Protein AF-0000000074599630 (afdb_homodimer)

Organism: Saponaria officinalis (NCBI:txid3572)

Foldseek 3Di:
DPPPPPVVVVVVVVVVVVVVVVVVVCVVLVQQDKAKEKEFEAEPPQWKKWKWKDWPVDTPDIDIGRGGGGMDMDIDRADSVQATWMKMWIDTPRDTFIDTQDRRVPPCVFQVHHFYWYQYPQFIFTQGPVVRDSPRTDGGGD/DPPPPPVVVVVVVVVVVVVVVVVVVCVVLVQQDKAKEKEFEAEPPQWKKWKWKDWPVDTPDIDIGRGGGGMDMDIDRADSVQATWMKMWIDTPRDTFIDTQDRRVPPCVFQVHHFYWYQYPQFIFTQGPVVRDSPRTDGGGD

Sequence (284 aa):
MINPLNNNHGLMIAFILIIFTSLFYSSQAGLQEDAFVRVINDLSNGKSLQVHCASKDDDLGIHKLAQNGEYYEFKFGPSLLRNTLFHCDLIWDNKTHSFVIYDQNRDAAQCWDQCYWKIKESGPCRLNSKTNNYDVCYNGYTMINPLNNNHGLMIAFILIIFTSLFYSSQAGLQEDAFVRVINDLSNGKSLQVHCASKDDDLGIHKLAQNGEYYEFKFGPSLLRNTLFHCDLIWDNKTHSFVIYDQNRDAAQCWDQCYWKIKESGPCRLNSKTNNYDVCYNGYT

Radius of gyration: 26.0 Å; Cα contacts (8 Å, |Δi|>4): 586; chains: 2; bounding box: 52×87×49 Å

Solvent-accessible surface area (backbone atoms only — not comparable to full-atom values): 15007 Å² total; per-residue (Å²): 132,82,71,75,61,66,48,54,53,31,39,49,47,22,51,49,49,34,51,48,55,55,50,55,64,54,54,65,50,63,78,63,64,58,35,32,40,35,44,26,28,49,34,68,93,58,40,47,35,36,40,34,39,31,35,96,88,43,77,73,50,80,44,80,26,63,37,59,67,32,66,52,69,53,74,47,71,61,47,93,85,51,71,39,49,31,38,27,42,39,33,40,96,91,40,80,35,34,42,73,80,38,37,37,64,60,35,47,74,56,27,55,66,50,40,36,31,39,40,35,87,64,21,42,19,32,45,31,72,88,78,73,38,65,30,42,28,32,66,42,68,97,132,82,73,79,59,68,45,54,54,32,38,49,48,22,49,48,48,34,52,47,54,55,49,55,64,52,57,64,50,61,78,66,65,56,35,32,42,35,45,27,27,50,34,68,94,58,39,45,34,36,40,35,39,30,36,96,89,42,78,72,50,80,43,79,26,64,36,58,69,33,68,50,72,54,74,48,70,63,48,92,85,51,72,39,48,30,39,27,42,40,31,40,94,91,39,79,33,34,44,74,79,38,37,38,64,61,36,46,75,55,28,54,65,49,38,36,30,38,40,35,86,65,21,42,19,30,45,31,72,89,77,72,36,66,31,41,28,32,66,44,69,96

pLDDT: mean 85.03, std 18.92, range [28.62, 98.88]

Nearest PDB structures (foldseek):
  8gen-assembly1_A  TM=5.869E-01  e=4.293E-01  Lachnospira eligens
  5gm6-assembly1_B  TM=4.012E-01  e=6.003E-02  Saccharomyces cerevisiae S288C
  8ugt-assembly1_A  TM=6.417E-01  e=9.892E-01  Lachnospira eligens
  8geo-assembly1_A  TM=4.185E-01  e=1.383E-01  Lachnospira eligens
  8ave-assembly1_B  TM=4.235E-01  e=3.259E+00  Homo sapiens

Structure (mmCIF, N/CA/C/O backbone):
data_AF-0000000074599630-model_v1
#
loop_
_entity.id
_entity.type
_entity.pdbx_description
1 polymer 'S-protein homolog'
#
loop_
_atom_site.group_PDB
_atom_site.id
_atom_site.type_symbol
_atom_site.label_atom_id
_atom_site.label_alt_id
_atom_site.label_comp_id
_atom_site.label_asym_id
_atom_site.label_entity_id
_atom_site.label_seq_id
_atom_site.pdbx_PDB_ins_code
_atom_site.Cartn_x
_atom_site.Cartn_y
_atom_site.Cartn_z
_atom_site.occupancy
_atom_site.B_iso_or_equiv
_atom_site.auth_seq_id
_atom_site.auth_comp_id
_atom_site.auth_asym_id
_atom_site.auth_atom_id
_atom_site.pdbx_PDB_model_num
ATOM 1 N N . MET A 1 1 ? -7.836 65.375 27.828 1 28.62 1 MET A N 1
ATOM 2 C CA . MET A 1 1 ? -7.301 64.812 26.594 1 28.62 1 MET A CA 1
ATOM 3 C C . MET A 1 1 ? -6.965 63.344 26.75 1 28.62 1 MET A C 1
ATOM 5 O O . MET A 1 1 ? -6.055 62.969 27.5 1 28.62 1 MET A O 1
ATOM 9 N N . ILE A 1 2 ? -8.078 62.531 26.875 1 39.56 2 ILE A N 1
ATOM 10 C CA . ILE A 1 2 ? -8.078 61.094 27 1 39.56 2 ILE A CA 1
ATOM 11 C C . ILE A 1 2 ? -7.301 60.469 25.844 1 39.56 2 ILE A C 1
ATOM 13 O O . ILE A 1 2 ? -7.578 60.75 24.672 1 39.56 2 ILE A O 1
ATOM 17 N N . ASN A 1 3 ? -6.012 60.312 26.109 1 37.03 3 ASN A N 1
ATOM 18 C CA . ASN A 1 3 ? -5.109 59.656 25.156 1 37.03 3 ASN A CA 1
ATOM 19 C C . ASN A 1 3 ? -5.695 58.375 24.594 1 37.03 3 ASN A C 1
ATOM 21 O O . ASN A 1 3 ? -6.062 57.469 25.344 1 37.03 3 ASN A O 1
ATOM 25 N N . PRO A 1 4 ? -6.344 58.438 23.391 1 43.31 4 PRO A N 1
ATOM 26 C CA . PRO A 1 4 ? -6.867 57.312 22.594 1 43.31 4 PRO A CA 1
ATOM 27 C C . PRO A 1 4 ? -5.855 56.188 22.438 1 43.31 4 PRO A C 1
ATOM 29 O O . PRO A 1 4 ? -6.027 55.312 21.562 1 43.31 4 PRO A O 1
ATOM 32 N N . LEU A 1 5 ? -4.785 56.344 23.156 1 44.91 5 LEU A N 1
ATOM 33 C CA . LEU A 1 5 ? -3.756 55.375 22.844 1 44.91 5 LEU A CA 1
ATOM 34 C C . LEU A 1 5 ? -4.234 53.938 23.188 1 44.91 5 LEU A C 1
ATOM 36 O O . LEU A 1 5 ? -3.637 52.969 22.734 1 44.91 5 LEU A O 1
ATOM 40 N N . ASN A 1 6 ? -5 53.812 24.266 1 45.94 6 ASN A N 1
ATOM 41 C CA . ASN A 1 6 ? -4.926 52.5 24.906 1 45.94 6 ASN A CA 1
ATOM 42 C C . ASN A 1 6 ? -5.633 51.438 24.078 1 45.94 6 ASN A C 1
ATOM 44 O O . ASN A 1 6 ? -5.715 50.281 24.484 1 45.94 6 ASN A O 1
ATOM 48 N N . ASN A 1 7 ? -6.438 51.844 23.109 1 53.31 7 ASN A N 1
ATOM 49 C CA . ASN A 1 7 ? -7.227 50.875 22.359 1 53.31 7 ASN A CA 1
ATOM 50 C C . ASN A 1 7 ? -6.352 50.062 21.422 1 53.31 7 ASN A C 1
ATOM 52 O O . ASN A 1 7 ? -6.668 48.906 21.125 1 53.31 7 ASN A O 1
ATOM 56 N N . ASN A 1 8 ? -5.219 50.688 21.078 1 58.66 8 ASN A N 1
ATOM 57 C CA . ASN A 1 8 ? -4.371 49.969 20.125 1 58.66 8 ASN A CA 1
ATOM 58 C C . ASN A 1 8 ? -3.639 48.812 20.781 1 58.66 8 ASN A C 1
ATOM 60 O O . ASN A 1 8 ? -3.373 47.781 20.141 1 58.66 8 ASN A O 1
ATOM 64 N N . HIS A 1 9 ? -3.424 48.938 22.078 1 61.91 9 HIS A N 1
ATOM 65 C CA . HIS A 1 9 ? -2.727 47.844 22.75 1 61.91 9 HIS A CA 1
ATOM 66 C C . HIS A 1 9 ? -3.609 46.594 22.844 1 61.91 9 HIS A C 1
ATOM 68 O O . HIS A 1 9 ? -3.121 45.469 22.75 1 61.91 9 HIS A O 1
ATOM 74 N N . GLY A 1 10 ? -4.855 46.938 23.062 1 56.59 10 GLY A N 1
ATOM 75 C CA . GLY A 1 10 ? -5.734 45.781 23.125 1 56.59 10 GLY A CA 1
ATOM 76 C C . GLY A 1 10 ? -5.793 45 21.812 1 56.59 10 GLY A C 1
ATOM 77 O O . GLY A 1 10 ? -5.777 43.781 21.812 1 56.59 10 GLY A O 1
ATOM 78 N N . LEU A 1 11 ? -5.797 45.938 20.781 1 61.41 11 LEU A N 1
ATOM 79 C CA . LEU A 1 11 ? -5.836 45.344 19.453 1 61.41 11 LEU A CA 1
ATOM 80 C C . LEU A 1 11 ? -4.52 44.625 19.125 1 61.41 11 LEU A C 1
ATOM 82 O O . LEU A 1 11 ? -4.516 43.562 18.531 1 61.41 11 LEU A O 1
ATOM 86 N N . MET A 1 12 ? -3.457 45.219 19.609 1 61.69 12 MET A N 1
ATOM 87 C CA . MET A 1 12 ? -2.148 44.594 19.391 1 61.69 12 MET A CA 1
ATOM 88 C C . MET A 1 12 ? -2.014 43.312 20.203 1 61.69 12 MET A C 1
ATOM 90 O O . MET A 1 12 ? -1.478 42.312 19.703 1 61.69 12 MET A O 1
ATOM 94 N N . ILE A 1 13 ? -2.572 43.344 21.375 1 59.84 13 ILE A N 1
ATOM 95 C CA . ILE A 1 13 ? -2.486 42.156 22.219 1 59.84 13 ILE A CA 1
ATOM 96 C C . ILE A 1 13 ? -3.389 41.062 21.656 1 59.84 13 ILE A C 1
ATOM 98 O O . ILE A 1 13 ? -3.002 39.906 21.625 1 59.84 13 ILE A O 1
ATOM 102 N N . ALA A 1 14 ? -4.531 41.594 21.234 1 58.62 14 ALA A N 1
ATOM 103 C CA . ALA A 1 14 ? -5.434 40.594 20.609 1 58.62 14 ALA A CA 1
ATOM 104 C C . ALA A 1 14 ? -4.816 40 19.359 1 58.62 14 ALA A C 1
ATOM 106 O O . ALA A 1 14 ? -4.93 38.812 19.109 1 58.62 14 ALA A O 1
ATOM 107 N N . PHE A 1 15 ? -4.102 40.844 18.625 1 61.31 15 PHE A N 1
ATOM 108 C CA . PHE A 1 15 ? -3.404 40.344 17.438 1 61.31 15 PHE A CA 1
ATOM 109 C C . PHE A 1 15 ? -2.275 39.406 17.828 1 61.31 15 PHE A C 1
ATOM 111 O O . PHE A 1 15 ? -2.055 38.406 17.156 1 61.31 15 PHE A O 1
ATOM 118 N N . ILE A 1 16 ? -1.599 39.656 18.922 1 60.34 16 ILE A N 1
ATOM 119 C CA . ILE A 1 16 ? -0.502 38.812 19.359 1 60.34 16 ILE A CA 1
ATOM 120 C C . ILE A 1 16 ? -1.06 37.5 19.922 1 60.34 16 ILE A C 1
ATOM 122 O O . ILE A 1 16 ? -0.495 36.438 19.703 1 60.34 16 ILE A O 1
ATOM 126 N N . LEU A 1 17 ? -2.166 37.531 20.531 1 58.75 17 LEU A N 1
ATOM 127 C CA . LEU A 1 17 ? -2.75 36.312 21.062 1 58.75 17 LEU A CA 1
ATOM 128 C C . LEU A 1 17 ? -3.25 35.406 19.938 1 58.75 17 LEU A C 1
ATOM 130 O O . LEU A 1 17 ? -3.113 34.188 20.016 1 58.75 17 LEU A O 1
ATOM 134 N N . ILE A 1 18 ? -3.818 36.031 18.938 1 55.94 18 ILE A N 1
ATOM 135 C CA . ILE A 1 18 ? -4.266 35.25 17.781 1 55.94 18 ILE A CA 1
ATOM 136 C C . ILE A 1 18 ? -3.059 34.594 17.094 1 55.94 18 ILE A C 1
ATOM 138 O O . ILE A 1 18 ? -3.105 33.438 16.688 1 55.94 18 ILE A O 1
ATOM 142 N N . ILE A 1 19 ? -1.997 35.312 17 1 57.47 19 ILE A N 1
ATOM 143 C CA . ILE A 1 19 ? -0.79 34.75 16.406 1 57.47 19 ILE A CA 1
ATOM 144 C C . ILE A 1 19 ? -0.208 33.688 17.312 1 57.47 19 ILE A C 1
ATOM 146 O O . ILE A 1 19 ? 0.264 32.656 16.844 1 57.47 19 ILE A O 1
ATOM 150 N N . PHE A 1 20 ? -0.288 33.875 18.625 1 55.78 20 PHE A N 1
ATOM 151 C CA . PHE A 1 20 ? 0.285 32.906 19.547 1 55.78 20 PHE A CA 1
ATOM 152 C C . PHE A 1 20 ? -0.524 31.609 19.547 1 55.78 20 PHE A C 1
ATOM 154 O O . PHE A 1 20 ? 0.04 30.516 19.625 1 55.78 20 PHE A O 1
ATOM 161 N N . THR A 1 21 ? -1.847 31.688 19.594 1 54.28 21 THR A N 1
ATOM 162 C CA . THR A 1 21 ? -2.602 30.453 19.531 1 54.28 21 THR A CA 1
ATOM 163 C C . THR A 1 21 ? -2.406 29.766 18.188 1 54.28 21 THR A C 1
ATOM 165 O O . THR A 1 21 ? -2.441 28.531 18.094 1 54.28 21 THR A O 1
ATOM 168 N N . SER A 1 22 ? -2.289 30.547 17.094 1 53.25 22 SER A N 1
ATOM 169 C CA . SER A 1 22 ? -2.01 29.906 15.812 1 53.25 22 SER A CA 1
ATOM 170 C C . SER A 1 22 ? -0.655 29.203 15.828 1 53.25 22 SER A C 1
ATOM 172 O O . SER A 1 22 ? -0.491 28.141 15.211 1 53.25 22 SER A O 1
ATOM 174 N N . LEU A 1 23 ? 0.328 29.812 16.5 1 51.19 23 LEU A N 1
ATOM 175 C CA . LEU A 1 23 ? 1.638 29.172 16.578 1 51.19 23 LEU A CA 1
ATOM 176 C C . LEU A 1 23 ? 1.586 27.922 17.453 1 51.19 23 LEU A C 1
ATOM 178 O O . LEU A 1 23 ? 2.314 26.953 17.219 1 51.19 23 LEU A O 1
ATOM 182 N N . PHE A 1 24 ? 0.807 27.922 18.578 1 48.12 24 PHE A N 1
ATOM 183 C CA . PHE A 1 24 ? 0.742 26.734 19.422 1 48.12 24 PHE A CA 1
ATOM 184 C C . PHE A 1 24 ? 0.021 25.609 18.703 1 48.12 24 PHE A C 1
ATOM 186 O O . PHE A 1 24 ? 0.313 24.438 18.938 1 48.12 24 PHE A O 1
ATOM 193 N N . TYR A 1 25 ? -1.017 25.922 18 1 46.06 25 TYR A N 1
ATOM 194 C CA . TYR A 1 25 ? -1.651 24.828 17.266 1 46.06 25 TYR A CA 1
ATOM 195 C C . TYR A 1 25 ? -0.684 24.219 16.25 1 46.06 25 TYR A C 1
ATOM 197 O O . TYR A 1 25 ? -0.839 23.062 15.859 1 46.06 25 TYR A O 1
ATOM 205 N N . SER A 1 26 ? 0.157 25.031 15.688 1 43.31 26 SER A N 1
ATOM 206 C CA . SER A 1 26 ? 1.081 24.484 14.695 1 43.31 26 SER A CA 1
ATOM 207 C C . SER A 1 26 ? 2.156 23.625 15.359 1 43.31 26 SER A C 1
ATOM 209 O O . SER A 1 26 ? 2.875 22.891 14.672 1 43.31 26 SER A O 1
ATOM 211 N N . SER A 1 27 ? 2.455 24.062 16.547 1 42.69 27 SER A N 1
ATOM 212 C CA . SER A 1 27 ? 3.627 23.359 17.078 1 42.69 27 SER A CA 1
ATOM 213 C C . SER A 1 27 ? 3.322 21.891 17.328 1 42.69 27 SER A C 1
ATOM 215 O O . SER A 1 27 ? 4.168 21.172 17.844 1 42.69 27 SER A O 1
ATOM 217 N N . GLN A 1 28 ? 2.061 21.641 17.656 1 41.47 28 GLN A N 1
ATOM 218 C CA . GLN A 1 28 ? 2.014 20.188 17.688 1 41.47 28 GLN A CA 1
ATOM 219 C C . GLN A 1 28 ? 2.498 19.594 16.359 1 41.47 28 GLN A C 1
ATOM 221 O O . GLN A 1 28 ? 1.688 19.203 15.516 1 41.47 28 GLN A O 1
ATOM 226 N N . ALA A 1 29 ? 3.096 20.406 15.57 1 45.38 29 ALA A N 1
ATOM 227 C CA . ALA A 1 29 ? 3.914 19.672 14.609 1 45.38 29 ALA A CA 1
ATOM 228 C C . ALA A 1 29 ? 4.473 18.391 15.227 1 45.38 29 ALA A C 1
ATOM 230 O O . ALA A 1 29 ? 5.285 18.453 16.156 1 45.38 29 ALA A O 1
ATOM 231 N N . GLY A 1 30 ? 3.754 17.516 15.68 1 47.72 30 GLY A N 1
ATOM 232 C CA . GLY A 1 30 ? 4.297 16.25 16.109 1 47.72 30 GLY A CA 1
ATOM 233 C C . GLY A 1 30 ? 5.68 15.961 15.547 1 47.72 30 GLY A C 1
ATOM 234 O O . GLY A 1 30 ? 5.91 16.109 14.344 1 47.72 30 GLY A O 1
ATOM 235 N N . LEU A 1 31 ? 6.734 16.281 16.25 1 53.88 31 LEU A N 1
ATOM 236 C CA . LEU A 1 31 ? 8.047 15.742 15.906 1 53.88 31 LEU A CA 1
ATOM 237 C C . LEU A 1 31 ? 7.914 14.5 15.047 1 53.88 31 LEU A C 1
ATOM 239 O O . LEU A 1 31 ? 7.328 13.5 15.469 1 53.88 31 LEU A O 1
ATOM 243 N N . GLN A 1 32 ? 7.66 14.742 13.828 1 63.41 32 GLN A N 1
ATOM 244 C CA . GLN A 1 32 ? 7.641 13.586 12.938 1 63.41 32 GLN A CA 1
ATOM 245 C C . GLN A 1 32 ? 8.742 12.594 13.289 1 63.41 32 GLN A C 1
ATOM 247 O O . GLN A 1 32 ? 9.914 12.961 13.391 1 63.41 32 GLN A O 1
ATOM 252 N N . GLU A 1 33 ? 8.445 11.492 13.875 1 79.38 33 GLU A N 1
ATOM 253 C CA . GLU A 1 33 ? 9.383 10.43 14.195 1 79.38 33 GLU A CA 1
ATOM 254 C C . GLU A 1 33 ? 10.203 10.031 12.969 1 79.38 33 GLU A C 1
ATOM 256 O O . GLU A 1 33 ? 9.742 10.156 11.836 1 79.38 33 GLU A O 1
ATOM 261 N N . ASP A 1 34 ? 11.445 9.742 13.266 1 89.69 34 ASP A N 1
ATOM 262 C CA . ASP A 1 34 ? 12.312 9.258 12.195 1 89.69 34 ASP A CA 1
ATOM 263 C C . ASP A 1 34 ? 11.727 8.016 11.531 1 89.69 34 ASP A C 1
ATOM 265 O O . ASP A 1 34 ? 11.07 7.207 12.195 1 89.69 34 ASP A O 1
ATOM 269 N N . ALA A 1 35 ? 11.906 8.078 10.258 1 92.31 35 ALA A N 1
ATOM 270 C CA . ALA A 1 35 ? 11.547 6.879 9.508 1 92.31 35 ALA A CA 1
ATOM 271 C C . ALA A 1 35 ? 12.766 5.984 9.289 1 92.31 35 ALA A C 1
ATOM 273 O O . ALA A 1 35 ? 13.883 6.477 9.148 1 92.31 35 ALA A O 1
ATOM 274 N N . PHE A 1 36 ? 12.492 4.66 9.32 1 94.94 36 PHE A N 1
ATOM 275 C CA . PHE A 1 36 ? 13.5 3.619 9.133 1 94.94 36 PHE A CA 1
ATOM 276 C C . PHE A 1 36 ? 13.141 2.73 7.945 1 94.94 36 PHE A C 1
ATOM 278 O O . PHE A 1 36 ? 12.016 2.236 7.852 1 94.94 36 PHE A O 1
ATOM 285 N N . VAL A 1 37 ? 14.141 2.717 7.023 1 97.94 37 VAL A N 1
ATOM 286 C CA . VAL A 1 37 ? 13.938 1.816 5.895 1 97.94 37 VAL A CA 1
ATOM 287 C C . VAL A 1 37 ? 14.984 0.708 5.922 1 97.94 37 VAL A C 1
ATOM 289 O O . VAL A 1 37 ? 16.172 0.971 6.137 1 97.94 37 VAL A O 1
ATOM 292 N N . ARG A 1 38 ? 14.555 -0.514 5.836 1 98.5 38 ARG A N 1
ATOM 293 C CA . ARG A 1 38 ? 15.438 -1.667 5.699 1 98.5 38 ARG A CA 1
ATOM 294 C C . ARG A 1 38 ? 15.172 -2.412 4.395 1 98.5 38 ARG A C 1
ATOM 296 O O . ARG A 1 38 ? 14.016 -2.713 4.074 1 98.5 38 ARG A O 1
ATOM 303 N N . VAL A 1 39 ? 16.219 -2.633 3.633 1 98.75 39 VAL A N 1
ATOM 304 C CA . VAL A 1 39 ? 16.172 -3.387 2.383 1 98.75 39 VAL A CA 1
ATOM 305 C C . VAL A 1 39 ? 16.859 -4.738 2.57 1 98.75 39 VAL A C 1
ATOM 307 O O . VAL A 1 39 ? 18.047 -4.805 2.842 1 98.75 39 VAL A O 1
ATOM 310 N N . ILE A 1 40 ? 16.109 -5.797 2.391 1 98.75 40 ILE A N 1
ATOM 311 C CA . ILE A 1 40 ? 16.609 -7.148 2.631 1 98.75 40 ILE A CA 1
ATOM 312 C C . ILE A 1 40 ? 16.766 -7.883 1.302 1 98.75 40 ILE A C 1
ATOM 314 O O . ILE A 1 40 ? 15.844 -7.914 0.487 1 98.75 40 ILE A O 1
ATOM 318 N N . ASN A 1 41 ? 17.953 -8.484 1.131 1 98.88 41 ASN A N 1
ATOM 319 C CA . ASN A 1 41 ? 18.156 -9.352 -0.024 1 98.88 41 ASN A CA 1
ATOM 320 C C . ASN A 1 41 ? 17.406 -10.672 0.127 1 98.88 41 ASN A C 1
ATOM 322 O O . ASN A 1 41 ? 17.766 -11.5 0.974 1 98.88 41 ASN A O 1
ATOM 326 N N . ASP A 1 42 ? 16.406 -10.773 -0.68 1 98.69 42 ASP A N 1
ATOM 327 C CA . ASP A 1 42 ? 15.672 -12.031 -0.691 1 98.69 42 ASP A CA 1
ATOM 328 C C . ASP A 1 42 ? 15.625 -12.633 -2.096 1 98.69 42 ASP A C 1
ATOM 330 O O . ASP A 1 42 ? 14.633 -13.25 -2.479 1 98.69 42 ASP A O 1
ATOM 334 N N . LEU A 1 43 ? 16.609 -12.414 -2.832 1 98.25 43 LEU A N 1
ATOM 335 C CA . LEU A 1 43 ? 16.734 -12.992 -4.164 1 98.25 43 LEU A CA 1
ATOM 336 C C . LEU A 1 43 ? 17.031 -14.492 -4.082 1 98.25 43 LEU A C 1
ATOM 338 O O . LEU A 1 43 ? 17.609 -14.961 -3.102 1 98.25 43 LEU A O 1
ATOM 342 N N . SER A 1 44 ? 16.625 -15.094 -5.09 1 96.56 44 SER A N 1
ATOM 343 C CA . SER A 1 44 ? 16.797 -16.547 -5.113 1 96.56 44 SER A CA 1
ATOM 344 C C . SER A 1 44 ? 18.203 -16.938 -5.547 1 96.56 44 SER A C 1
ATOM 346 O O . SER A 1 44 ? 18.953 -16.094 -6.043 1 96.56 44 SER A O 1
ATOM 348 N N . ASN A 1 45 ? 18.562 -18.188 -5.238 1 94.69 45 ASN A N 1
ATOM 349 C CA . ASN A 1 45 ? 19.75 -18.859 -5.742 1 94.69 45 ASN A CA 1
ATOM 350 C C . ASN A 1 45 ? 21.031 -18.156 -5.266 1 94.69 45 ASN A C 1
ATOM 352 O O . ASN A 1 45 ? 22.016 -18.094 -5.992 1 94.69 45 ASN A O 1
ATOM 356 N N . GLY A 1 46 ? 20.953 -17.438 -4.102 1 92.56 46 GLY A N 1
ATOM 357 C CA . GLY A 1 46 ? 22.141 -16.859 -3.51 1 92.56 46 GLY A CA 1
ATOM 358 C C . GLY A 1 46 ? 22.641 -15.641 -4.254 1 92.56 46 GLY A C 1
ATOM 359 O O . GLY A 1 46 ? 23.797 -15.234 -4.098 1 92.56 46 GLY A O 1
ATOM 360 N N . LYS A 1 47 ? 21.797 -15.047 -5.031 1 96.44 47 LYS A N 1
ATOM 361 C CA . LYS A 1 47 ? 22.172 -13.859 -5.793 1 96.44 47 LYS A CA 1
ATOM 362 C C . LYS A 1 47 ? 22.484 -12.688 -4.867 1 96.44 47 LYS A C 1
ATOM 364 O O . LYS A 1 47 ? 21.812 -12.492 -3.855 1 96.44 47 LYS A O 1
ATOM 369 N N . SER A 1 48 ? 23.484 -12.008 -5.297 1 97.88 48 SER A N 1
ATOM 370 C CA . SER A 1 48 ? 23.797 -10.766 -4.594 1 97.88 48 SER A CA 1
ATOM 371 C C . SER A 1 48 ? 22.922 -9.617 -5.086 1 97.88 48 SER A C 1
ATOM 373 O O . SER A 1 48 ? 22.469 -9.625 -6.23 1 97.88 48 SER A O 1
ATOM 375 N N . LEU A 1 49 ? 22.703 -8.703 -4.172 1 98.81 49 LEU A N 1
ATOM 376 C CA . LEU A 1 49 ? 21.938 -7.508 -4.469 1 98.81 49 LEU A CA 1
ATOM 377 C C . LEU A 1 49 ? 22.75 -6.25 -4.219 1 98.81 49 LEU A C 1
ATOM 379 O O . LEU A 1 49 ? 23.328 -6.082 -3.139 1 98.81 49 LEU A O 1
ATOM 383 N N . GLN A 1 50 ? 22.891 -5.453 -5.215 1 98.81 50 GLN A N 1
ATOM 384 C CA . GLN A 1 50 ? 23.453 -4.113 -5.035 1 98.81 50 GLN A CA 1
ATOM 385 C C . GLN A 1 50 ? 22.344 -3.07 -4.914 1 98.81 50 GLN A C 1
ATOM 387 O O . GLN A 1 50 ? 21.422 -3.043 -5.73 1 98.81 50 GLN A O 1
ATOM 392 N N . VAL A 1 51 ? 22.484 -2.25 -3.908 1 98.81 51 VAL A N 1
ATOM 393 C CA . VAL A 1 51 ? 21.438 -1.284 -3.592 1 98.81 51 VAL A CA 1
ATOM 394 C C . VAL A 1 51 ? 22.016 0.131 -3.65 1 98.81 51 VAL A C 1
ATOM 396 O O . VAL A 1 51 ? 23.016 0.427 -3.014 1 98.81 51 VAL A O 1
ATOM 399 N N . HIS A 1 52 ? 21.406 0.976 -4.438 1 98.81 52 HIS A N 1
ATOM 400 C CA . HIS A 1 52 ? 21.703 2.402 -4.473 1 98.81 52 HIS A CA 1
ATOM 401 C C . HIS A 1 52 ? 20.453 3.24 -4.281 1 98.81 52 HIS A C 1
ATOM 403 O O . HIS A 1 52 ? 19.609 3.314 -5.176 1 98.81 52 HIS A O 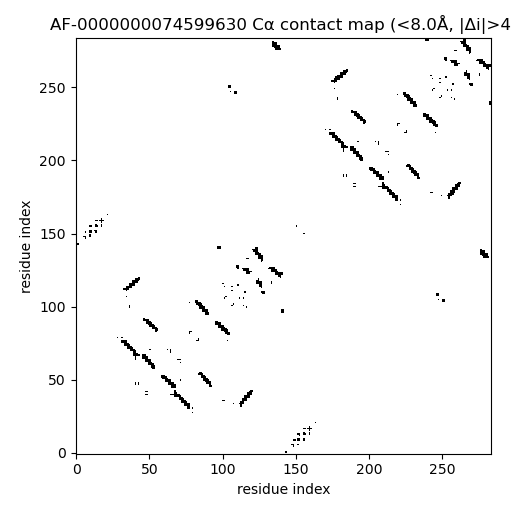1
ATOM 409 N N . CYS A 1 53 ? 20.344 3.854 -3.105 1 98.69 53 CYS A N 1
ATOM 410 C CA . CYS A 1 53 ? 19.188 4.668 -2.783 1 98.69 53 CYS A CA 1
ATOM 411 C C . CYS A 1 53 ? 19.547 6.145 -2.715 1 98.69 53 CYS A C 1
ATOM 413 O O . CYS A 1 53 ? 20.672 6.492 -2.322 1 98.69 53 CYS A O 1
ATOM 415 N N . ALA A 1 54 ? 18.578 6.895 -3.135 1 98.06 54 ALA A N 1
ATOM 416 C CA . ALA A 1 54 ? 18.781 8.336 -3.08 1 98.06 54 ALA A CA 1
ATOM 417 C C . ALA A 1 54 ? 17.453 9.07 -2.922 1 98.06 54 ALA A C 1
ATOM 419 O O . ALA A 1 54 ? 16.391 8.562 -3.32 1 98.06 54 ALA A O 1
ATOM 420 N N . SER A 1 55 ? 17.531 10.094 -2.189 1 96.69 55 SER A N 1
ATOM 421 C CA . SER A 1 55 ? 16.453 11.094 -2.201 1 96.69 55 SER A CA 1
ATOM 422 C C . SER A 1 55 ? 16.875 12.336 -2.975 1 96.69 55 SER A C 1
ATOM 424 O O . SER A 1 55 ? 18 12.414 -3.482 1 96.69 55 SER A O 1
ATOM 426 N N . LYS A 1 56 ? 15.992 13.344 -3.193 1 89.56 56 LYS A N 1
ATOM 427 C CA . LYS A 1 56 ? 16.312 14.586 -3.891 1 89.56 56 LYS A CA 1
ATOM 428 C C . LYS A 1 56 ? 17.578 15.227 -3.312 1 89.56 56 LYS A C 1
ATOM 430 O O . LYS A 1 56 ? 18.469 15.648 -4.059 1 89.56 56 LYS A O 1
ATOM 435 N N . ASP A 1 57 ? 17.797 15.102 -2.027 1 87.06 57 ASP A N 1
ATOM 436 C CA . ASP A 1 57 ? 18.875 15.852 -1.375 1 87.06 57 ASP A CA 1
ATOM 437 C C . ASP A 1 57 ? 20 14.922 -0.921 1 87.06 57 ASP A C 1
ATOM 439 O O . ASP A 1 57 ? 21.078 15.383 -0.56 1 87.06 57 ASP A O 1
ATOM 443 N N . ASP A 1 58 ? 19.734 13.617 -0.935 1 92.75 58 ASP A N 1
ATOM 444 C CA . ASP A 1 58 ? 20.688 12.711 -0.304 1 92.75 58 ASP A CA 1
ATOM 445 C C . ASP A 1 58 ? 20.969 11.5 -1.19 1 92.75 58 ASP A C 1
ATOM 447 O O . ASP A 1 58 ? 20.031 10.805 -1.603 1 92.75 58 ASP A O 1
ATOM 451 N N . ASP A 1 59 ? 22.203 11.328 -1.568 1 97.31 59 ASP A N 1
ATOM 452 C CA . ASP A 1 59 ? 22.688 10.086 -2.166 1 97.31 59 ASP A CA 1
ATOM 453 C C . ASP A 1 59 ? 23.297 9.172 -1.109 1 97.31 59 ASP A C 1
ATOM 455 O O . ASP A 1 59 ? 24.312 9.523 -0.495 1 97.31 59 ASP A O 1
ATOM 459 N N . LEU A 1 60 ? 22.734 7.98 -0.932 1 98 60 LEU A N 1
ATOM 460 C CA . LEU A 1 60 ? 23.109 7.152 0.207 1 98 60 LEU A CA 1
ATOM 461 C C . LEU A 1 60 ? 24.219 6.168 -0.178 1 98 60 LEU A C 1
ATOM 463 O O . LEU A 1 60 ? 24.656 5.363 0.649 1 98 60 LEU A O 1
ATOM 467 N N . GLY A 1 61 ? 24.688 6.215 -1.434 1 97.94 61 GLY A N 1
ATOM 468 C CA . GLY A 1 61 ? 25.797 5.402 -1.887 1 97.94 61 GLY A CA 1
ATOM 469 C C . GLY A 1 61 ? 25.391 3.984 -2.25 1 97.94 61 GLY A C 1
ATOM 470 O O . GLY A 1 61 ? 24.234 3.611 -2.115 1 97.94 61 GLY A O 1
ATOM 471 N N . ILE A 1 62 ? 26.344 3.287 -2.742 1 98.19 62 ILE A N 1
ATOM 472 C CA . ILE A 1 62 ? 26.156 1.918 -3.205 1 98.19 62 ILE A CA 1
ATOM 473 C C . ILE A 1 62 ? 26.453 0.939 -2.076 1 98.19 62 ILE A C 1
ATOM 475 O O . ILE A 1 62 ? 27.484 1.065 -1.402 1 98.19 62 ILE A O 1
ATOM 479 N N . HIS A 1 63 ? 25.578 -0.013 -1.867 1 98.62 63 HIS A N 1
ATOM 480 C CA . HIS A 1 63 ? 25.734 -1.066 -0.871 1 98.62 63 HIS A CA 1
ATOM 481 C C . HIS A 1 63 ? 25.531 -2.445 -1.49 1 98.62 63 HIS A C 1
ATOM 483 O O . HIS A 1 63 ? 24.562 -2.664 -2.225 1 98.62 63 HIS A O 1
ATOM 489 N N . LYS A 1 64 ? 26.406 -3.32 -1.2 1 98.38 64 LYS A N 1
ATOM 490 C CA . LYS A 1 64 ? 26.312 -4.684 -1.714 1 98.38 64 LYS A CA 1
ATOM 491 C C . LYS A 1 64 ? 25.812 -5.645 -0.634 1 98.38 64 LYS A C 1
ATOM 493 O O . LYS A 1 64 ? 26.328 -5.645 0.484 1 98.38 64 LYS A O 1
ATOM 498 N N . LEU A 1 65 ? 24.812 -6.395 -0.989 1 98.62 65 LEU A N 1
ATOM 499 C CA . LEU A 1 65 ? 24.25 -7.43 -0.129 1 98.62 65 LEU A CA 1
ATOM 500 C C . LEU A 1 65 ? 24.5 -8.82 -0.716 1 98.62 65 LEU A C 1
ATOM 502 O O . LEU A 1 65 ? 23.844 -9.211 -1.681 1 98.62 65 LEU A O 1
ATOM 506 N N . ALA A 1 66 ? 25.359 -9.633 -0.208 1 94.5 66 ALA A N 1
ATOM 507 C CA . ALA A 1 66 ? 25.953 -10.805 -0.852 1 94.5 66 ALA A CA 1
ATOM 508 C C . ALA A 1 66 ? 25.016 -12.008 -0.774 1 94.5 66 ALA A C 1
ATOM 510 O O . ALA A 1 66 ? 25 -12.852 -1.672 1 94.5 66 ALA A O 1
ATOM 511 N N . GLN A 1 67 ? 24.297 -12.148 0.353 1 89.31 67 GLN A N 1
ATOM 512 C CA . GLN A 1 67 ? 23.531 -13.383 0.513 1 89.31 67 GLN A CA 1
ATOM 513 C C . GLN A 1 67 ? 22.078 -13.086 0.901 1 89.31 67 GLN A C 1
ATOM 515 O O . GLN A 1 67 ? 21.781 -11.984 1.366 1 89.31 67 GLN A O 1
ATOM 520 N N . ASN A 1 68 ? 21.359 -14.109 0.75 1 89.94 68 ASN A N 1
ATOM 521 C CA . ASN A 1 68 ? 19.969 -14.047 1.19 1 89.94 68 ASN A CA 1
ATOM 522 C C . ASN A 1 68 ? 19.859 -13.656 2.662 1 89.94 68 ASN A C 1
ATOM 524 O O . ASN A 1 68 ? 20.594 -14.188 3.502 1 89.94 68 ASN A O 1
ATOM 528 N N . GLY A 1 69 ? 19.078 -12.695 2.848 1 94.69 69 GLY A N 1
ATOM 529 C CA . GLY A 1 69 ? 18.844 -12.281 4.223 1 94.69 69 GLY A CA 1
ATOM 530 C C . GLY A 1 69 ? 19.672 -11.086 4.641 1 94.69 69 GLY A C 1
ATOM 531 O O . GLY A 1 69 ? 19.359 -10.414 5.629 1 94.69 69 GLY A O 1
ATOM 532 N N . GLU A 1 70 ? 20.75 -10.812 3.979 1 98 70 GLU A N 1
ATOM 533 C CA . GLU A 1 70 ? 21.516 -9.602 4.281 1 98 70 GLU A CA 1
ATOM 534 C C . GLU A 1 70 ? 20.688 -8.352 3.99 1 98 70 GLU A C 1
ATOM 536 O O . GLU A 1 70 ? 19.844 -8.352 3.094 1 98 70 GLU A O 1
ATOM 541 N N . TYR A 1 71 ? 21 -7.324 4.773 1 98.5 71 TYR A N 1
ATOM 542 C CA . TYR A 1 71 ? 20.156 -6.152 4.605 1 98.5 71 TYR A CA 1
ATOM 543 C C . TYR A 1 71 ? 20.969 -4.867 4.73 1 98.5 71 TYR A C 1
ATOM 545 O O . TYR A 1 71 ? 22.078 -4.879 5.246 1 98.5 71 TYR A O 1
ATOM 553 N N . TYR A 1 72 ? 20.5 -3.875 4.094 1 98.62 72 TYR A N 1
ATOM 554 C CA . TYR A 1 72 ? 20.922 -2.486 4.215 1 98.62 72 TYR A CA 1
ATOM 555 C C . TYR A 1 72 ? 19.812 -1.631 4.828 1 98.62 72 TYR A C 1
ATOM 557 O O . TYR A 1 72 ? 18.641 -1.812 4.52 1 98.62 72 TYR A O 1
ATOM 565 N N . GLU A 1 73 ? 20.172 -0.756 5.805 1 97.94 73 GLU A N 1
ATOM 566 C CA . GLU A 1 73 ? 19.141 0.073 6.426 1 97.94 73 GLU A CA 1
ATOM 567 C C . GLU A 1 73 ? 19.625 1.509 6.609 1 97.94 73 GLU A C 1
ATOM 569 O O . GLU A 1 73 ? 20.828 1.755 6.719 1 97.94 73 GLU A O 1
ATOM 574 N N . PHE A 1 74 ? 18.766 2.416 6.551 1 96.81 74 PHE A N 1
ATOM 575 C CA . PHE A 1 74 ? 19.062 3.824 6.785 1 96.81 74 PHE A CA 1
ATOM 576 C C . PHE A 1 74 ? 17.906 4.508 7.496 1 96.81 74 PHE A C 1
ATOM 578 O O . PHE A 1 74 ? 16.781 3.988 7.512 1 96.81 74 PHE A O 1
ATOM 585 N N . LYS A 1 75 ? 18.203 5.602 8.117 1 94.75 75 LYS A N 1
ATOM 586 C CA . LYS A 1 75 ? 17.25 6.406 8.875 1 94.75 75 LYS A CA 1
ATOM 587 C C . LYS A 1 75 ? 17.234 7.848 8.375 1 94.75 75 LYS A C 1
ATOM 589 O O . LYS A 1 75 ? 18.25 8.367 7.914 1 94.75 75 LYS A O 1
ATOM 594 N N . PHE A 1 76 ? 16.109 8.484 8.5 1 93.25 76 PHE A N 1
ATOM 595 C CA . PHE A 1 76 ? 15.969 9.875 8.062 1 93.25 76 PHE A CA 1
ATOM 596 C C . PHE A 1 76 ? 14.773 10.531 8.742 1 93.25 76 PHE A C 1
ATOM 598 O O . PHE A 1 76 ? 13.898 9.852 9.273 1 93.25 76 PHE A O 1
ATOM 605 N N . GLY A 1 77 ? 14.734 11.844 8.734 1 90.38 77 GLY A N 1
ATOM 606 C CA . GLY A 1 77 ? 13.586 12.609 9.203 1 90.38 77 GLY A CA 1
ATOM 607 C C . GLY A 1 77 ? 12.672 13.055 8.07 1 90.38 77 GLY A C 1
ATOM 608 O O . GLY A 1 77 ? 13.055 13.898 7.258 1 90.38 77 GLY A O 1
ATOM 609 N N . PRO A 1 78 ? 11.477 12.5 8.055 1 89.56 78 PRO A N 1
ATOM 610 C CA . PRO A 1 78 ? 10.586 12.891 6.965 1 89.56 78 PRO A CA 1
ATOM 611 C C . PRO A 1 78 ? 10.211 14.367 7.004 1 89.56 78 PRO A C 1
ATOM 613 O O . PRO A 1 78 ? 10.188 14.969 8.078 1 89.56 78 PRO A O 1
ATOM 616 N N . SER A 1 79 ? 9.938 14.883 5.785 1 88.94 79 SER A N 1
ATOM 617 C CA . SER A 1 79 ? 9.562 16.281 5.625 1 88.94 79 SER A CA 1
ATOM 618 C C . SER A 1 79 ? 8.211 16.578 6.277 1 88.94 79 SER A C 1
ATOM 620 O O . SER A 1 79 ? 7.297 15.75 6.219 1 88.94 79 SER A O 1
ATOM 622 N N . LEU A 1 80 ? 8.039 17.781 6.793 1 85.88 80 LEU A N 1
ATOM 623 C CA . LEU A 1 80 ? 6.777 18.234 7.375 1 85.88 80 LEU A CA 1
ATOM 624 C C . LEU A 1 80 ? 5.727 18.438 6.289 1 85.88 80 LEU A C 1
ATOM 626 O O . LEU A 1 80 ? 4.527 18.391 6.566 1 85.88 80 LEU A O 1
ATOM 630 N N . LEU A 1 81 ? 6.223 18.656 5.062 1 87.56 81 LEU A N 1
ATOM 631 C CA . LEU A 1 81 ? 5.312 18.875 3.943 1 87.56 81 LEU A CA 1
ATOM 632 C C . LEU A 1 81 ? 4.824 17.547 3.385 1 87.56 81 LEU A C 1
ATOM 634 O O . LEU A 1 81 ? 3.994 17.516 2.473 1 87.56 81 LEU A O 1
ATOM 638 N N . ARG A 1 82 ? 5.344 16.406 3.924 1 87.75 82 ARG A N 1
ATOM 639 C CA . ARG A 1 82 ? 4.934 15.039 3.596 1 87.75 82 ARG A CA 1
ATOM 640 C C . ARG A 1 82 ? 5.297 14.695 2.156 1 87.75 82 ARG A C 1
ATOM 642 O O . ARG A 1 82 ? 4.508 14.07 1.444 1 87.75 82 ARG A O 1
ATOM 649 N N . ASN A 1 83 ? 6.473 15.086 1.681 1 91.94 83 ASN A N 1
ATOM 650 C CA . ASN A 1 83 ? 6.875 14.844 0.3 1 91.94 83 ASN A CA 1
ATOM 651 C C . ASN A 1 83 ? 8.203 14.086 0.227 1 91.94 83 ASN A C 1
ATOM 653 O O . ASN A 1 83 ? 8.891 14.133 -0.794 1 91.94 83 ASN A O 1
ATOM 657 N N . THR A 1 84 ? 8.602 13.445 1.289 1 93.62 84 THR A N 1
ATOM 658 C CA . THR A 1 84 ? 9.852 12.688 1.3 1 93.62 84 THR A CA 1
ATOM 659 C C . THR A 1 84 ? 9.75 11.461 0.398 1 93.62 84 THR A C 1
ATOM 661 O O . THR A 1 84 ? 8.789 10.695 0.492 1 93.62 84 THR A O 1
ATOM 664 N N . LEU A 1 85 ? 10.742 11.367 -0.534 1 96.44 85 LEU A N 1
ATOM 665 C CA . LEU A 1 85 ? 10.812 10.25 -1.467 1 96.44 85 LEU A CA 1
ATOM 666 C C . LEU A 1 85 ? 12.227 9.68 -1.525 1 96.44 85 LEU A C 1
ATOM 668 O O . LEU A 1 85 ? 13.195 10.43 -1.635 1 96.44 85 LEU A O 1
ATOM 672 N N . PHE A 1 86 ? 12.375 8.352 -1.375 1 97.62 86 PHE A N 1
ATOM 673 C CA . PHE A 1 86 ? 13.625 7.652 -1.661 1 97.62 86 PHE A CA 1
ATOM 674 C C . PHE A 1 86 ? 13.438 6.668 -2.811 1 97.62 86 PHE A C 1
ATOM 676 O O . PHE A 1 86 ? 12.539 5.824 -2.775 1 97.62 86 PHE A O 1
ATOM 683 N N . HIS A 1 87 ? 14.211 6.812 -3.803 1 98 87 HIS A N 1
ATOM 684 C CA . HIS A 1 87 ? 14.297 5.859 -4.902 1 98 87 HIS A CA 1
ATOM 685 C C . HIS A 1 87 ? 15.539 4.992 -4.781 1 98 87 HIS A C 1
ATOM 687 O O . HIS A 1 87 ? 16.609 5.473 -4.379 1 98 87 HIS A O 1
ATOM 693 N N . CYS A 1 88 ? 15.383 3.705 -5.129 1 98.56 88 CYS A N 1
ATOM 694 C CA . CYS A 1 88 ? 16.531 2.801 -5.117 1 98.56 88 CYS A CA 1
ATOM 695 C C . CYS A 1 88 ? 16.688 2.107 -6.465 1 98.56 88 CYS A C 1
ATOM 697 O O . CYS A 1 88 ? 15.711 1.686 -7.074 1 98.56 88 CYS A O 1
ATOM 699 N N . ASP A 1 89 ? 17.875 2.096 -6.914 1 98.69 89 ASP A N 1
ATOM 700 C CA . ASP A 1 89 ? 18.266 1.132 -7.938 1 98.69 89 ASP A CA 1
ATOM 701 C C . ASP A 1 89 ? 18.719 -0.181 -7.309 1 98.69 89 ASP A C 1
ATOM 703 O O . ASP A 1 89 ? 19.594 -0.187 -6.438 1 98.69 89 ASP A O 1
ATOM 707 N N . LEU A 1 90 ? 18.047 -1.202 -7.691 1 98.81 90 LEU A N 1
ATOM 708 C CA . LEU A 1 90 ? 18.312 -2.564 -7.242 1 98.81 90 LEU A CA 1
ATOM 709 C C . LEU A 1 90 ? 18.906 -3.404 -8.367 1 98.81 90 LEU A C 1
ATOM 711 O O . LEU A 1 90 ? 18.25 -3.629 -9.391 1 98.81 90 LEU A O 1
ATOM 715 N N . ILE A 1 91 ? 20.078 -3.854 -8.14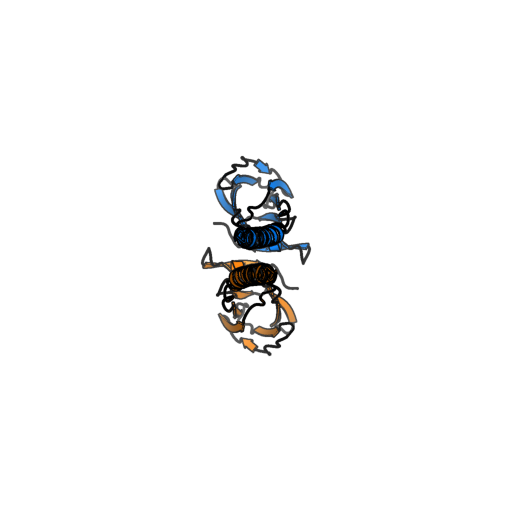8 1 98.38 91 ILE A N 1
ATOM 716 C CA . ILE A 1 91 ? 20.812 -4.441 -9.258 1 98.38 91 ILE A CA 1
ATOM 717 C C . ILE A 1 91 ? 21.156 -5.895 -8.945 1 98.38 91 ILE A C 1
ATOM 719 O O . ILE A 1 91 ? 21.734 -6.188 -7.895 1 98.38 91 ILE A O 1
ATOM 723 N N . TRP A 1 92 ? 20.719 -6.664 -9.719 1 97.94 92 TRP A N 1
ATOM 724 C CA . TRP A 1 92 ? 21.172 -8.055 -9.719 1 97.94 92 TRP A CA 1
ATOM 725 C C . TRP A 1 92 ? 21.266 -8.594 -11.141 1 97.94 92 TRP A C 1
ATOM 727 O O . TRP A 1 92 ? 20.625 -8.07 -12.055 1 97.94 92 TRP A O 1
ATOM 737 N N . ASP A 1 93 ? 22.172 -9.578 -11.32 1 96.25 93 ASP A N 1
ATOM 738 C CA . ASP A 1 93 ? 22.406 -10.188 -12.625 1 96.25 93 ASP A CA 1
ATOM 739 C C . ASP A 1 93 ? 22.656 -9.125 -13.695 1 96.25 93 ASP A C 1
ATOM 741 O O . ASP A 1 93 ? 22.125 -9.211 -14.797 1 96.25 93 ASP A O 1
ATOM 745 N N . ASN A 1 94 ? 23.25 -8.117 -13.328 1 95.19 94 ASN A N 1
ATOM 746 C CA . ASN A 1 94 ? 23.672 -7.027 -14.203 1 95.19 94 ASN A CA 1
ATOM 747 C C . ASN A 1 94 ? 22.484 -6.262 -14.773 1 95.19 94 ASN A C 1
ATOM 749 O O . ASN A 1 94 ? 22.594 -5.621 -15.812 1 95.19 94 ASN A O 1
ATOM 753 N N . LYS A 1 95 ? 21.422 -6.383 -14.242 1 97.69 95 LYS A N 1
ATOM 754 C CA . LYS A 1 95 ? 20.234 -5.613 -14.609 1 97.69 95 LYS A CA 1
ATOM 755 C C . LYS A 1 95 ? 19.797 -4.699 -13.469 1 97.69 95 LYS A C 1
ATOM 757 O O . LYS A 1 95 ? 19.828 -5.098 -12.297 1 97.69 95 LYS A O 1
ATOM 762 N N . THR A 1 96 ? 19.438 -3.535 -13.859 1 98.44 96 THR A N 1
ATOM 763 C CA . THR A 1 96 ? 18.984 -2.545 -12.883 1 98.44 96 THR A CA 1
ATOM 764 C C . THR A 1 96 ? 17.469 -2.518 -12.797 1 98.44 96 THR A C 1
ATOM 766 O O . THR A 1 96 ? 16.781 -2.467 -13.82 1 98.44 96 THR A O 1
ATOM 769 N N . HIS A 1 97 ? 16.938 -2.531 -11.617 1 98.25 97 HIS A N 1
ATOM 770 C CA . HIS A 1 97 ? 15.516 -2.395 -11.297 1 98.25 97 HIS A CA 1
ATOM 771 C C . HIS A 1 97 ? 15.273 -1.211 -10.375 1 98.25 97 HIS A C 1
ATOM 773 O O . HIS A 1 97 ? 15.898 -1.104 -9.312 1 98.25 97 HIS A O 1
ATOM 779 N N . SER A 1 98 ? 14.422 -0.373 -10.742 1 97.88 98 SER A N 1
ATOM 780 C CA . SER A 1 98 ? 14.172 0.821 -9.945 1 97.88 98 SER A CA 1
ATOM 781 C C . SER A 1 98 ? 12.891 0.679 -9.125 1 97.88 98 SER A C 1
ATOM 783 O O . SER A 1 98 ? 11.914 0.095 -9.594 1 97.88 98 SER A O 1
ATOM 785 N N . PHE A 1 99 ? 12.961 1.28 -7.957 1 97.94 99 PHE A N 1
ATOM 786 C CA . PHE A 1 99 ? 11.797 1.225 -7.082 1 97.94 99 PHE A CA 1
ATOM 787 C C . PHE A 1 99 ? 11.805 2.381 -6.09 1 97.94 99 PHE A C 1
ATOM 789 O O . PHE A 1 99 ? 12.859 2.717 -5.535 1 97.94 99 PHE A O 1
ATOM 796 N N . VAL A 1 100 ? 10.656 2.977 -5.922 1 97.12 100 VAL A N 1
ATOM 797 C CA . VAL A 1 100 ? 10.508 3.953 -4.848 1 97.12 100 VAL A CA 1
ATOM 798 C C . VAL A 1 100 ? 10.352 3.232 -3.512 1 97.12 100 VAL A C 1
ATOM 800 O O . VAL A 1 100 ? 9.258 2.77 -3.176 1 97.12 100 VAL A O 1
ATOM 803 N N . ILE A 1 101 ? 11.469 3.262 -2.75 1 97.81 101 ILE A N 1
ATOM 804 C CA . ILE A 1 101 ? 11.508 2.412 -1.563 1 97.81 101 ILE A CA 1
ATOM 805 C C . ILE A 1 101 ? 10.758 3.09 -0.417 1 97.81 101 ILE A C 1
ATOM 807 O O . ILE A 1 101 ? 10.359 2.432 0.543 1 97.81 101 ILE A O 1
ATOM 811 N N . TYR A 1 102 ? 10.641 4.402 -0.522 1 96.5 102 TYR A N 1
ATOM 812 C CA . TYR A 1 102 ? 9.859 5.152 0.458 1 96.5 102 TYR A CA 1
ATOM 813 C C . TYR A 1 102 ? 9.141 6.324 -0.197 1 96.5 102 TYR A C 1
ATOM 815 O O . TYR A 1 102 ? 9.766 7.141 -0.882 1 96.5 102 TYR A O 1
ATOM 823 N N . ASP A 1 103 ? 7.973 6.348 -0.089 1 95.12 103 ASP A N 1
ATOM 824 C CA . ASP A 1 103 ? 7.055 7.434 -0.407 1 95.12 103 ASP A CA 1
ATOM 825 C C . ASP A 1 103 ? 6.227 7.828 0.814 1 95.12 103 ASP A C 1
ATOM 827 O O . ASP A 1 103 ? 5.367 7.066 1.264 1 95.12 103 ASP A O 1
ATOM 831 N N . GLN A 1 104 ? 6.496 8.992 1.239 1 92.81 104 GLN A N 1
ATOM 832 C CA . GLN A 1 104 ? 5.922 9.375 2.523 1 92.81 104 GLN A CA 1
ATOM 833 C C . GLN A 1 104 ? 4.398 9.273 2.498 1 92.81 104 GLN A C 1
ATOM 835 O O . GLN A 1 104 ? 3.783 8.844 3.477 1 92.81 104 GLN A O 1
ATOM 840 N N . ASN A 1 105 ? 3.73 9.68 1.461 1 89.94 105 ASN A N 1
ATOM 841 C CA . ASN A 1 105 ? 2.277 9.586 1.354 1 89.94 105 ASN A CA 1
ATOM 842 C C . ASN A 1 105 ? 1.809 8.133 1.357 1 89.94 105 ASN A C 1
ATOM 844 O O . ASN A 1 105 ? 0.723 7.828 1.856 1 89.94 105 ASN A O 1
ATOM 848 N N . ARG A 1 106 ? 2.613 7.281 0.912 1 91.25 106 ARG A N 1
ATOM 849 C CA . ARG A 1 106 ? 2.277 5.863 0.795 1 91.25 106 ARG A CA 1
ATOM 850 C C . ARG A 1 106 ? 2.637 5.109 2.072 1 91.25 106 ARG A C 1
ATOM 852 O O . ARG A 1 106 ? 1.863 4.273 2.543 1 91.25 106 ARG A O 1
ATOM 859 N N . ASP A 1 107 ? 3.793 5.5 2.633 1 94 107 ASP A N 1
ATOM 860 C CA . ASP A 1 107 ? 4.422 4.562 3.559 1 94 107 ASP A CA 1
ATOM 861 C C . ASP A 1 107 ? 4.32 5.059 4.996 1 94 107 ASP A C 1
ATOM 863 O O . ASP A 1 107 ? 4.371 4.266 5.941 1 94 107 ASP A O 1
ATOM 867 N N . ALA A 1 108 ? 4.211 6.328 5.199 1 91.25 108 ALA A N 1
ATOM 868 C CA . ALA A 1 108 ? 4.332 6.883 6.547 1 91.25 108 ALA A CA 1
ATOM 869 C C . ALA A 1 108 ? 3.318 6.246 7.492 1 91.25 108 ALA A C 1
ATOM 871 O O . ALA A 1 108 ? 3.658 5.875 8.617 1 91.25 108 ALA A O 1
ATOM 872 N N . ALA A 1 109 ? 2.09 6.113 6.996 1 87.06 109 ALA A N 1
ATOM 873 C CA . ALA A 1 109 ? 1.034 5.578 7.852 1 87.06 109 ALA A CA 1
ATOM 874 C C . ALA A 1 109 ? 1.133 4.059 7.961 1 87.06 109 ALA A C 1
ATOM 876 O O . ALA A 1 109 ? 0.61 3.463 8.906 1 87.06 109 ALA A O 1
ATOM 877 N N . GLN A 1 110 ? 1.779 3.463 7 1 90.56 110 GLN A N 1
ATOM 878 C CA . GLN A 1 110 ? 1.78 2.006 6.922 1 90.56 110 GLN A CA 1
ATOM 879 C C . GLN A 1 110 ? 2.986 1.417 7.645 1 90.56 110 GLN A C 1
ATOM 881 O O . GLN A 1 110 ? 2.912 0.315 8.195 1 90.56 110 GLN A O 1
ATOM 886 N N . CYS A 1 111 ? 4.02 2.027 7.48 1 89 111 CYS A N 1
ATOM 887 C CA . CYS A 1 111 ? 5.273 1.487 7.992 1 89 111 CYS A CA 1
ATOM 888 C C . CYS A 1 111 ? 5.547 1.99 9.406 1 89 111 CYS A C 1
ATOM 890 O O . CYS A 1 111 ? 6.098 1.262 10.234 1 89 111 CYS A O 1
ATOM 892 N N . TRP A 1 112 ? 5.098 3.172 9.727 1 77.31 112 TRP A N 1
ATOM 893 C CA . TRP A 1 112 ? 5.445 3.875 10.953 1 77.31 112 TRP A CA 1
ATOM 894 C C . TRP A 1 112 ? 6.957 3.893 11.164 1 77.31 112 TRP A C 1
ATOM 896 O O . TRP A 1 112 ? 7.688 4.539 10.406 1 77.31 112 TRP A O 1
ATOM 906 N N . ASP A 1 113 ? 7.586 2.963 12.008 1 74.94 113 ASP A N 1
ATOM 907 C CA . ASP A 1 113 ? 9.016 3.023 12.289 1 74.94 113 ASP A CA 1
ATOM 908 C C . ASP A 1 113 ? 9.75 1.817 11.703 1 74.94 113 ASP A C 1
ATOM 910 O O . ASP A 1 113 ? 10.945 1.64 11.93 1 74.94 113 ASP A O 1
ATOM 914 N N . GLN A 1 114 ? 8.984 1.025 10.898 1 85.69 114 GLN A N 1
ATOM 915 C CA . GLN A 1 114 ? 9.602 -0.161 10.312 1 85.69 114 GLN A CA 1
ATOM 916 C C . GLN A 1 114 ? 9.133 -0.365 8.867 1 85.69 114 GLN A C 1
ATOM 918 O O . GLN A 1 114 ? 8.18 -1.106 8.625 1 85.69 114 GLN A O 1
ATOM 923 N N . CYS A 1 115 ? 9.867 0.322 7.98 1 96 115 CYS A N 1
ATOM 924 C CA . CYS A 1 115 ? 9.586 0.108 6.566 1 96 115 CYS A CA 1
ATOM 925 C C . CYS A 1 115 ? 10.562 -0.889 5.957 1 96 115 CYS A C 1
ATOM 927 O O . CYS A 1 115 ? 11.508 -0.496 5.273 1 96 115 CYS A O 1
ATOM 929 N N . TYR A 1 116 ? 10.234 -2.186 6.168 1 98.06 116 TYR A N 1
ATOM 930 C CA . TYR A 1 116 ? 11.125 -3.266 5.758 1 98.06 116 TYR A CA 1
ATOM 931 C C . TYR A 1 116 ? 10.648 -3.902 4.457 1 98.06 116 TYR A C 1
ATOM 933 O O . TYR A 1 116 ? 9.469 -4.23 4.316 1 98.06 116 TYR A O 1
ATOM 941 N N . TRP A 1 117 ? 11.562 -3.959 3.576 1 98.44 117 TRP A N 1
ATOM 942 C CA . TRP A 1 117 ? 11.266 -4.52 2.262 1 98.44 117 TRP A CA 1
ATOM 943 C C . TRP A 1 117 ? 12.117 -5.758 1.995 1 98.44 117 TRP A C 1
ATOM 945 O O . TRP A 1 1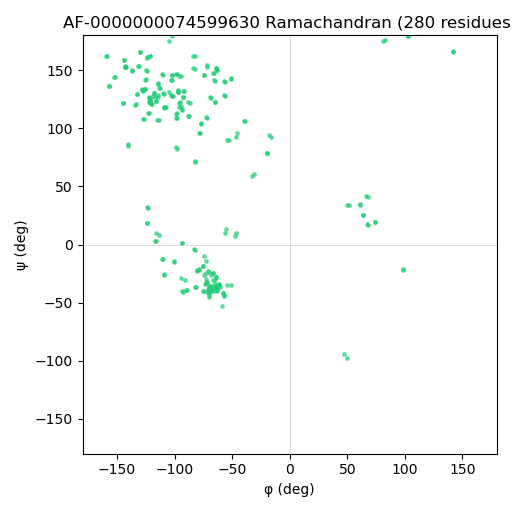17 ? 13.328 -5.75 2.227 1 98.44 117 TRP A O 1
ATOM 955 N N . LYS A 1 118 ? 11.477 -6.801 1.573 1 98.56 118 LYS A N 1
ATOM 956 C CA . LYS A 1 118 ? 12.195 -7.902 0.938 1 98.56 118 LYS A CA 1
ATOM 957 C C . LYS A 1 118 ? 12.234 -7.734 -0.578 1 98.56 118 LYS A C 1
ATOM 959 O O . LYS A 1 118 ? 11.195 -7.527 -1.21 1 98.56 118 LYS A O 1
ATOM 964 N N . ILE A 1 119 ? 13.398 -7.785 -1.11 1 98.75 119 ILE A N 1
ATOM 965 C CA . ILE A 1 119 ? 13.594 -7.672 -2.551 1 98.75 119 ILE A CA 1
ATOM 966 C C . ILE A 1 119 ? 13.633 -9.062 -3.18 1 98.75 119 ILE A C 1
ATOM 968 O O . ILE A 1 119 ? 14.484 -9.883 -2.834 1 98.75 119 ILE A O 1
ATOM 972 N N . LYS A 1 120 ? 12.664 -9.289 -4.012 1 98.25 120 LYS A N 1
ATOM 973 C CA . LYS A 1 120 ? 12.547 -10.539 -4.754 1 98.25 120 LYS A CA 1
ATOM 974 C C . LYS A 1 120 ? 12.539 -10.289 -6.262 1 98.25 120 LYS A C 1
ATOM 976 O O . LYS A 1 120 ? 12.281 -9.164 -6.703 1 98.25 120 LYS A O 1
ATOM 981 N N . GLU A 1 121 ? 12.789 -11.312 -7.004 1 97.81 121 GLU A N 1
ATOM 982 C CA . GLU A 1 121 ? 12.766 -11.172 -8.453 1 97.81 121 GLU A CA 1
ATOM 983 C C . GLU A 1 121 ? 11.383 -10.742 -8.945 1 97.81 121 GLU A C 1
ATOM 985 O O . GLU A 1 121 ? 11.273 -9.969 -9.898 1 97.81 121 GLU A O 1
ATOM 990 N N . SER A 1 122 ? 10.367 -11.211 -8.297 1 96.5 122 SER A N 1
ATOM 991 C CA . SER A 1 122 ? 9 -10.93 -8.727 1 96.5 122 SER A CA 1
ATOM 992 C C . SER A 1 122 ? 8.594 -9.508 -8.367 1 96.5 122 SER A C 1
ATOM 994 O O . SER A 1 122 ? 7.594 -8.992 -8.883 1 96.5 122 SER A O 1
ATOM 996 N N . GLY A 1 123 ? 9.305 -8.898 -7.441 1 97.88 123 GLY A N 1
ATOM 997 C CA . GLY A 1 123 ? 9.008 -7.555 -6.965 1 97.88 123 GLY A CA 1
ATOM 998 C C . GLY A 1 123 ? 9.234 -7.395 -5.473 1 97.88 123 GLY A C 1
ATOM 999 O O . GLY A 1 123 ? 9.406 -8.383 -4.754 1 97.88 123 GLY A O 1
ATOM 1000 N N . PRO A 1 124 ? 9.266 -6.188 -5.02 1 98.5 124 PRO A N 1
ATOM 1001 C CA . PRO A 1 124 ? 9.461 -5.934 -3.588 1 98.5 124 PRO A CA 1
ATOM 1002 C C . PRO A 1 124 ? 8.211 -6.234 -2.76 1 98.5 124 PRO A C 1
ATOM 1004 O O . PRO A 1 124 ? 7.094 -6.023 -3.229 1 98.5 124 PRO A O 1
ATOM 1007 N N . CYS A 1 125 ? 8.43 -6.691 -1.593 1 98.31 125 CYS A N 1
ATOM 1008 C CA . CYS A 1 125 ? 7.352 -6.926 -0.64 1 98.31 125 CYS A CA 1
ATOM 1009 C C . CYS A 1 125 ? 7.641 -6.238 0.69 1 98.31 125 CYS A C 1
ATOM 1011 O O . CYS A 1 125 ? 8.727 -6.395 1.249 1 98.31 125 CYS A O 1
ATOM 1013 N N . ARG A 1 126 ? 6.629 -5.562 1.14 1 98 126 ARG A N 1
ATOM 1014 C CA . ARG A 1 126 ? 6.793 -4.801 2.373 1 98 126 ARG A CA 1
ATOM 1015 C C . ARG A 1 126 ? 6.242 -5.574 3.568 1 98 126 ARG A C 1
ATOM 1017 O O . ARG A 1 126 ? 5.227 -6.258 3.457 1 98 126 ARG A O 1
ATOM 1024 N N . LEU A 1 127 ? 6.918 -5.363 4.703 1 96.88 127 LEU A N 1
ATOM 1025 C CA . LEU A 1 127 ? 6.379 -5.883 5.957 1 96.88 127 LEU A CA 1
ATOM 1026 C C . LEU A 1 127 ? 5.055 -5.207 6.297 1 96.88 127 LEU A C 1
ATOM 1028 O O . LEU A 1 127 ? 4.961 -3.979 6.305 1 96.88 127 LEU A O 1
ATOM 1032 N N . ASN A 1 128 ? 4.102 -6.012 6.441 1 93.75 128 ASN A N 1
ATOM 1033 C CA . ASN A 1 128 ? 2.797 -5.578 6.938 1 93.75 128 ASN A CA 1
ATOM 1034 C C . ASN A 1 128 ? 2.73 -5.637 8.461 1 93.75 128 ASN A C 1
ATOM 1036 O O . ASN A 1 128 ? 2.699 -6.723 9.039 1 93.75 128 ASN A O 1
ATOM 1040 N N . SER A 1 129 ? 2.684 -4.461 9.055 1 88.06 129 SER A N 1
ATOM 1041 C CA . SER A 1 129 ? 2.748 -4.406 10.508 1 88.06 129 SER A CA 1
ATOM 1042 C C . SER A 1 129 ? 1.507 -5.031 11.141 1 88.06 129 SER A C 1
ATOM 1044 O O . SER A 1 129 ? 1.554 -5.5 12.281 1 88.06 129 SER A O 1
ATOM 1046 N N . LYS A 1 130 ? 0.426 -5.066 10.445 1 84.88 130 LYS A N 1
ATOM 1047 C CA . LYS A 1 130 ? -0.814 -5.625 10.977 1 84.88 130 LYS A CA 1
ATOM 1048 C C . LYS A 1 130 ? -0.758 -7.148 11.023 1 84.88 130 LYS A C 1
ATOM 1050 O O . LYS A 1 130 ? -1.24 -7.766 11.977 1 84.88 130 LYS A O 1
ATOM 1055 N N . THR A 1 131 ? -0.192 -7.789 10 1 89.81 131 THR A N 1
ATOM 1056 C CA . THR A 1 131 ? -0.142 -9.242 9.922 1 89.81 131 THR A CA 1
ATOM 1057 C C . THR A 1 131 ? 1.232 -9.758 10.336 1 89.81 131 THR A C 1
ATOM 1059 O O . THR A 1 131 ? 1.404 -10.961 10.578 1 89.81 131 THR A O 1
ATOM 1062 N N . ASN A 1 132 ? 2.262 -8.922 10.422 1 92.62 132 ASN A N 1
ATOM 1063 C CA . ASN A 1 132 ? 3.656 -9.258 10.688 1 92.62 132 ASN A CA 1
ATOM 1064 C C . ASN A 1 132 ? 4.223 -10.18 9.617 1 92.62 132 ASN A C 1
ATOM 1066 O O . ASN A 1 132 ? 4.961 -11.117 9.93 1 92.62 132 ASN A O 1
ATOM 1070 N N . ASN A 1 133 ? 3.777 -10 8.383 1 95.19 133 ASN A N 1
ATOM 1071 C CA . ASN A 1 133 ? 4.258 -10.734 7.215 1 95.19 133 ASN A CA 1
ATOM 1072 C C . ASN A 1 133 ? 4.609 -9.797 6.062 1 95.19 133 ASN A C 1
ATOM 1074 O O . ASN A 1 133 ? 4.094 -8.68 5.984 1 95.19 133 ASN A O 1
ATOM 1078 N N . TYR A 1 134 ? 5.508 -10.297 5.266 1 96.62 134 TYR A N 1
ATOM 1079 C CA . TYR A 1 134 ? 5.828 -9.562 4.043 1 96.62 134 TYR A CA 1
ATOM 1080 C C . TYR A 1 134 ? 4.816 -9.859 2.947 1 96.62 134 TYR A C 1
ATOM 1082 O O . TYR A 1 134 ? 5.16 -10.438 1.915 1 96.62 134 TYR A O 1
ATOM 1090 N N . ASP A 1 135 ? 3.607 -9.336 3.133 1 95.62 135 ASP A N 1
ATOM 1091 C CA . ASP A 1 135 ? 2.531 -9.789 2.258 1 95.62 135 ASP A CA 1
ATOM 1092 C C . ASP A 1 135 ? 1.995 -8.641 1.406 1 95.62 135 ASP A C 1
ATOM 1094 O O . ASP A 1 135 ? 1.02 -8.812 0.672 1 95.62 135 ASP A O 1
ATOM 1098 N N . VAL A 1 136 ? 2.523 -7.48 1.459 1 96.88 136 VAL A N 1
ATOM 1099 C CA . VAL A 1 136 ? 2.221 -6.387 0.542 1 96.88 136 VAL A CA 1
ATOM 1100 C C . VAL A 1 136 ? 3.295 -6.309 -0.541 1 96.88 136 VAL A C 1
ATOM 1102 O O . VAL A 1 136 ? 4.422 -5.883 -0.275 1 96.88 136 VAL A O 1
ATOM 1105 N N . CYS A 1 137 ? 2.836 -6.699 -1.709 1 98.12 137 CYS A N 1
ATOM 1106 C CA . CYS A 1 137 ? 3.848 -6.875 -2.744 1 98.12 137 CYS A CA 1
ATOM 1107 C C . CYS A 1 137 ? 3.51 -6.059 -3.984 1 98.12 137 CYS A C 1
ATOM 1109 O O . CYS A 1 137 ? 2.338 -5.918 -4.34 1 98.12 137 CYS A O 1
ATOM 1111 N N . TYR A 1 138 ? 4.535 -5.508 -4.566 1 97.31 138 TYR A N 1
ATOM 1112 C CA . TYR A 1 138 ? 4.457 -4.938 -5.906 1 97.31 138 TYR A CA 1
ATOM 1113 C C . TYR A 1 138 ? 4.91 -5.945 -6.953 1 97.31 138 TYR A C 1
ATOM 1115 O O . TYR A 1 138 ? 6.012 -6.496 -6.859 1 97.31 138 TYR A O 1
ATOM 1123 N N . ASN A 1 139 ? 4.016 -6.203 -7.859 1 95.88 139 ASN A N 1
ATOM 1124 C CA . ASN A 1 139 ? 4.391 -7.129 -8.922 1 95.88 139 ASN A CA 1
ATOM 1125 C C . ASN A 1 139 ? 5.258 -6.445 -9.977 1 95.88 139 ASN A C 1
ATOM 1127 O O . ASN A 1 139 ? 4.742 -5.742 -10.852 1 95.88 139 ASN A O 1
ATOM 1131 N N . GLY A 1 140 ? 6.523 -6.598 -9.82 1 93.88 140 GLY A N 1
ATOM 1132 C CA . GLY A 1 140 ? 7.477 -6.016 -10.758 1 93.88 140 GLY A CA 1
ATOM 1133 C C . GLY A 1 140 ? 8.133 -4.754 -10.227 1 93.88 140 GLY A C 1
ATOM 1134 O O . GLY A 1 140 ? 7.961 -4.402 -9.055 1 93.88 140 GLY A O 1
ATOM 1135 N N . TYR A 1 141 ? 8.969 -4.246 -11.039 1 94.19 141 TYR A N 1
ATOM 1136 C CA . TYR A 1 141 ? 9.727 -3.025 -10.773 1 94.19 141 TYR A CA 1
ATOM 1137 C C . TYR A 1 141 ? 9.508 -1.997 -11.875 1 94.19 141 TYR A C 1
ATOM 1139 O O . TYR A 1 141 ? 8.844 -2.281 -12.875 1 94.19 141 TYR A O 1
ATOM 1147 N N . THR A 1 142 ? 9.789 -0.775 -11.602 1 80.81 142 THR A N 1
ATOM 1148 C CA . THR A 1 142 ? 9.703 0.24 -12.648 1 80.81 142 THR A CA 1
ATOM 1149 C C . THR A 1 142 ? 10.961 0.24 -13.508 1 80.81 142 THR A C 1
ATOM 1151 O O . THR A 1 142 ? 12.047 -0.098 -13.031 1 80.81 142 THR A O 1
ATOM 1154 N N . MET B 1 1 ? -15.023 61.375 33.5 1 28.73 1 MET B N 1
ATOM 1155 C CA . MET B 1 1 ? -15.25 59.969 33.812 1 28.73 1 MET B CA 1
ATOM 1156 C C . MET B 1 1 ? -15.172 59.125 32.531 1 28.73 1 MET B C 1
ATOM 1158 O O . MET B 1 1 ? -16.016 59.25 31.641 1 28.73 1 MET B O 1
ATOM 1162 N N . ILE B 1 2 ? -13.891 59.031 32.031 1 40.38 2 ILE B N 1
ATOM 1163 C CA . ILE B 1 2 ? -13.508 58.25 30.875 1 40.38 2 ILE B CA 1
ATOM 1164 C C . ILE B 1 2 ? -13.984 56.812 31.031 1 40.38 2 ILE B C 1
ATOM 1166 O O . ILE B 1 2 ? -13.688 56.156 32.031 1 40.38 2 ILE B O 1
ATOM 1170 N N . ASN B 1 3 ? -15.203 56.594 30.547 1 36.5 3 ASN B N 1
ATOM 1171 C CA . ASN B 1 3 ? -15.797 55.281 30.531 1 36.5 3 ASN B CA 1
ATOM 1172 C C . ASN B 1 3 ? -14.812 54.219 30 1 36.5 3 ASN B C 1
ATOM 1174 O O . ASN B 1 3 ? -14.289 54.375 28.891 1 36.5 3 ASN B O 1
ATOM 1178 N N . PRO B 1 4 ? -14.055 53.562 30.875 1 43.75 4 PRO B N 1
ATOM 1179 C CA . PRO B 1 4 ? -13.148 52.438 30.609 1 43.75 4 PRO B CA 1
ATOM 1180 C C . PRO B 1 4 ? -13.781 51.375 29.734 1 43.75 4 PRO B C 1
ATOM 1182 O O . PRO B 1 4 ? -13.281 50.25 29.688 1 43.75 4 PRO B O 1
ATOM 1185 N N . LEU B 1 5 ? -14.914 51.75 29.234 1 43.91 5 LEU B N 1
ATOM 1186 C CA . LEU B 1 5 ? -15.617 50.656 28.547 1 43.91 5 LEU B CA 1
ATOM 1187 C C . LEU B 1 5 ? -14.758 50.094 27.422 1 43.91 5 LEU B C 1
ATOM 1189 O O . LEU B 1 5 ? -14.867 48.906 27.094 1 43.91 5 LEU B O 1
ATOM 1193 N N . ASN B 1 6 ? -14.258 50.938 26.516 1 45.44 6 ASN B N 1
ATOM 1194 C CA . ASN B 1 6 ? -14.195 50.531 25.125 1 45.44 6 ASN B CA 1
ATOM 1195 C C . ASN B 1 6 ? -13.07 49.531 24.891 1 45.44 6 ASN B C 1
ATOM 1197 O O . ASN B 1 6 ? -12.719 49.25 23.734 1 45.44 6 ASN B O 1
ATOM 1201 N N . ASN B 1 7 ? -12.195 49.312 25.844 1 52.94 7 ASN B N 1
ATOM 1202 C CA . ASN B 1 7 ? -11.055 48.406 25.672 1 52.94 7 ASN B CA 1
ATOM 1203 C C . ASN B 1 7 ? -11.492 46.969 25.562 1 52.94 7 ASN B C 1
ATOM 1205 O O . ASN B 1 7 ? -10.844 46.156 24.891 1 52.94 7 ASN B O 1
ATOM 1209 N N . ASN B 1 8 ? -12.656 46.688 26.156 1 59 8 ASN B N 1
ATOM 1210 C CA . ASN B 1 8 ? -13.125 45.312 26.125 1 59 8 ASN B CA 1
ATOM 1211 C C . ASN B 1 8 ? -13.609 44.906 24.734 1 59 8 ASN B C 1
ATOM 1213 O O . ASN B 1 8 ? -13.492 43.75 24.344 1 59 8 ASN B O 1
ATOM 1217 N N . HIS B 1 9 ? -14.102 45.875 24.016 1 61.84 9 HIS B N 1
ATOM 1218 C CA . HIS B 1 9 ? -14.57 45.562 22.672 1 61.84 9 HIS B CA 1
ATOM 1219 C C . HIS B 1 9 ? -13.406 45.219 21.75 1 61.84 9 HIS B C 1
ATOM 1221 O O . HIS B 1 9 ? -13.539 44.344 20.891 1 61.84 9 HIS B O 1
ATOM 1227 N N . GLY B 1 10 ? -12.367 45.969 22.016 1 56.66 10 GLY B N 1
ATOM 1228 C CA . GLY B 1 10 ? -11.219 45.594 21.188 1 56.66 10 GLY B CA 1
ATOM 1229 C C . GLY B 1 10 ? -10.719 44.188 21.453 1 56.66 10 GLY B C 1
ATOM 1230 O O . GLY B 1 10 ? -10.375 43.469 20.516 1 56.66 10 GLY B O 1
ATOM 1231 N N . LEU B 1 11 ? -10.797 43.969 22.828 1 61.31 11 LEU B N 1
ATOM 1232 C CA . LEU B 1 11 ? -10.367 42.625 23.219 1 61.31 11 LEU B CA 1
ATOM 1233 C C . LEU B 1 11 ? -11.352 41.562 22.734 1 61.31 11 LEU B C 1
ATOM 1235 O O . LEU B 1 11 ? -10.945 40.5 22.297 1 61.31 11 LEU B O 1
ATOM 1239 N N . MET B 1 12 ? -12.586 41.938 22.781 1 61.78 12 MET B N 1
ATOM 1240 C CA . MET B 1 12 ? -13.609 41 22.297 1 61.78 12 MET B CA 1
ATOM 1241 C C . MET B 1 12 ? -13.516 40.844 20.781 1 61.78 12 MET B C 1
ATOM 1243 O O . MET B 1 12 ? -13.656 39.719 20.266 1 61.78 12 MET B O 1
ATOM 1247 N N . ILE B 1 13 ? -13.227 41.969 20.141 1 59.78 13 ILE B N 1
ATOM 1248 C CA . ILE B 1 13 ? -13.125 41.875 18.688 1 59.78 13 ILE B CA 1
ATOM 1249 C C . ILE B 1 13 ? -11.867 41.094 18.297 1 59.78 13 ILE B C 1
ATOM 1251 O O . ILE B 1 13 ? -11.891 40.281 17.391 1 59.78 13 ILE B O 1
ATOM 1255 N N . ALA B 1 14 ? -10.844 41.469 19.078 1 59.03 14 ALA B N 1
ATOM 1256 C CA . ALA B 1 14 ? -9.609 40.719 18.812 1 59.03 14 ALA B CA 1
ATOM 1257 C C . ALA B 1 14 ? -9.797 39.219 19.094 1 59.03 14 ALA B C 1
ATOM 1259 O O . ALA B 1 14 ? -9.312 38.375 18.328 1 59.03 14 ALA B O 1
ATOM 1260 N N . PHE B 1 15 ? -10.594 38.938 20.109 1 61.28 15 PHE B N 1
ATOM 1261 C CA . PHE B 1 15 ? -10.898 37.562 20.422 1 61.28 15 PHE B CA 1
ATOM 1262 C C . PHE B 1 15 ? -11.766 36.938 19.328 1 61.28 15 PHE B C 1
ATOM 1264 O O . PHE B 1 15 ? -11.57 35.781 18.953 1 61.28 15 PHE B O 1
ATOM 1271 N N . ILE B 1 16 ? -12.68 37.656 18.766 1 60.41 16 ILE B N 1
ATOM 1272 C CA . ILE B 1 16 ? -13.547 37.156 17.703 1 60.41 16 ILE B CA 1
ATOM 1273 C C . ILE B 1 16 ? -12.758 37.031 16.422 1 60.41 16 ILE B C 1
ATOM 1275 O O . ILE B 1 16 ? -12.938 36.062 15.672 1 60.41 16 ILE B O 1
ATOM 1279 N N . LEU B 1 17 ? -11.82 37.875 16.188 1 59.09 17 LEU B N 1
ATOM 1280 C CA . LEU B 1 17 ? -11.023 37.75 14.977 1 59.09 17 LEU B CA 1
ATOM 1281 C C . LEU B 1 17 ? -10.094 36.531 15.039 1 59.09 17 LEU B C 1
ATOM 1283 O O . LEU B 1 17 ? -9.891 35.844 14.039 1 59.09 17 LEU B O 1
ATOM 1287 N N . ILE B 1 18 ? -9.562 36.312 16.219 1 56.22 18 ILE B N 1
ATOM 1288 C CA . ILE B 1 18 ? -8.711 35.125 16.375 1 56.22 18 ILE B CA 1
ATOM 1289 C C . ILE B 1 18 ? -9.547 33.875 16.203 1 56.22 18 ILE B C 1
ATOM 1291 O O . ILE B 1 18 ? -9.102 32.906 15.555 1 56.22 18 ILE B 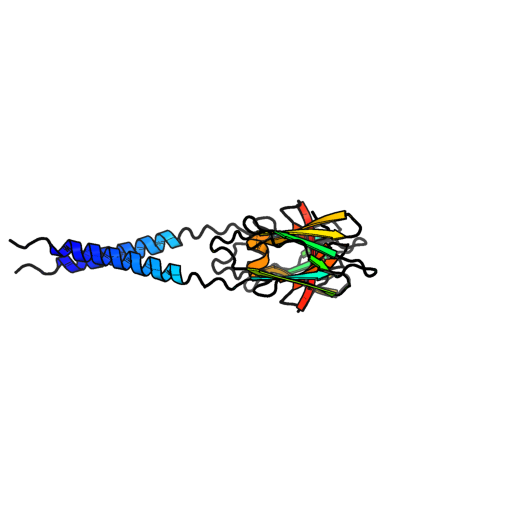O 1
ATOM 1295 N N . ILE B 1 19 ? -10.727 33.875 16.719 1 57.69 19 ILE B N 1
ATOM 1296 C CA . ILE B 1 19 ? -11.602 32.719 16.531 1 57.69 19 ILE B CA 1
ATOM 1297 C C . ILE B 1 19 ? -12.008 32.594 15.07 1 57.69 19 ILE B C 1
ATOM 1299 O O . ILE B 1 19 ? -12.078 31.5 14.516 1 57.69 19 ILE B O 1
ATOM 1303 N N . PHE B 1 20 ? -12.234 33.719 14.398 1 55.94 20 PHE B N 1
ATOM 1304 C CA . PHE B 1 20 ? -12.656 33.656 13 1 55.94 20 PHE B CA 1
ATOM 1305 C C . PHE B 1 20 ? -11.531 33.188 12.109 1 55.94 20 PHE B C 1
ATOM 1307 O O . PHE B 1 20 ? -11.766 32.438 11.156 1 55.94 20 PHE B O 1
ATOM 1314 N N . THR B 1 21 ? -10.312 33.688 12.297 1 54.28 21 THR B N 1
ATOM 1315 C CA . THR B 1 21 ? -9.234 33.156 11.469 1 54.28 21 THR B CA 1
ATOM 1316 C C . THR B 1 21 ? -8.984 31.688 11.781 1 54.28 21 THR B C 1
ATOM 1318 O O . THR B 1 21 ? -8.578 30.922 10.898 1 54.28 21 THR B O 1
ATOM 1321 N N . SER B 1 22 ? -9.148 31.25 13.062 1 53.09 22 SER B N 1
ATOM 1322 C CA . SER B 1 22 ? -9 29.828 13.352 1 53.09 22 SER B CA 1
ATOM 1323 C C . SER B 1 22 ? -10.078 29.016 12.648 1 53.09 22 SER B C 1
ATOM 1325 O O . SER B 1 22 ? -9.828 27.891 12.211 1 53.09 22 SER B O 1
ATOM 1327 N N . LEU B 1 23 ? -11.289 29.562 12.578 1 51.72 23 LEU B N 1
ATOM 1328 C CA . LEU B 1 23 ? -12.352 28.828 11.883 1 51.72 23 LEU B CA 1
ATOM 1329 C C . LEU B 1 23 ? -12.102 28.797 10.383 1 51.72 23 LEU B C 1
ATOM 1331 O O . LEU B 1 23 ? -12.461 27.828 9.711 1 51.72 23 LEU B O 1
ATOM 1335 N N . PHE B 1 24 ? -11.578 29.891 9.766 1 48.84 24 PHE B N 1
ATOM 1336 C CA . PHE B 1 24 ? -11.328 29.859 8.336 1 48.84 24 PHE B CA 1
ATOM 1337 C C . PHE B 1 24 ? -10.195 28.891 8.008 1 48.84 24 PHE B C 1
ATOM 1339 O O . PHE B 1 24 ? -10.172 28.297 6.926 1 48.84 24 PHE B O 1
ATOM 1346 N N . TYR B 1 25 ? -9.188 28.844 8.812 1 45.47 25 TYR B N 1
ATOM 1347 C CA . TYR B 1 25 ? -8.141 27.875 8.531 1 45.47 25 TYR B CA 1
ATOM 1348 C C . TYR B 1 25 ? -8.695 26.453 8.578 1 45.47 25 TYR B C 1
ATOM 1350 O O . TYR B 1 25 ? -8.172 25.547 7.922 1 45.47 25 TYR B O 1
ATOM 1358 N N . SER B 1 26 ? -9.633 26.203 9.445 1 43.69 26 SER B N 1
ATOM 1359 C CA . SER B 1 26 ? -10.172 24.859 9.523 1 43.69 26 SER B CA 1
ATOM 1360 C C . SER B 1 26 ? -11.047 24.531 8.312 1 43.69 26 SER B C 1
ATOM 1362 O O . SER B 1 26 ? -11.391 23.375 8.078 1 43.69 26 SER B O 1
ATOM 1364 N N . SER B 1 27 ? -11.672 25.609 7.883 1 43.16 27 SER B N 1
ATOM 1365 C CA . SER B 1 27 ? -12.641 25.25 6.852 1 43.16 27 SER B CA 1
ATOM 1366 C C . SER B 1 27 ? -11.953 24.703 5.602 1 43.16 27 SER B C 1
ATOM 1368 O O . SER B 1 27 ? -12.609 24.406 4.605 1 43.16 27 SER B O 1
ATOM 1370 N N . GLN B 1 28 ? -10.734 25.234 5.398 1 42.84 28 GLN B N 1
ATOM 1371 C CA . GLN B 1 28 ? -10.219 24.469 4.273 1 42.84 28 GLN B CA 1
ATOM 1372 C C . GLN B 1 28 ? -10.227 22.969 4.578 1 42.84 28 GLN B C 1
ATOM 1374 O O . GLN B 1 28 ? -9.172 22.344 4.703 1 42.84 28 GLN B O 1
ATOM 1379 N N . ALA B 1 29 ? -10.859 22.625 5.652 1 45.66 29 ALA B N 1
ATOM 1380 C CA . ALA B 1 29 ? -11.219 21.203 5.598 1 45.66 29 ALA B CA 1
ATOM 1381 C C . ALA B 1 29 ? -11.469 20.766 4.16 1 45.66 29 ALA B C 1
ATOM 1383 O O . ALA B 1 29 ? -12.406 21.234 3.514 1 45.66 29 ALA B O 1
ATOM 1384 N N . GLY B 1 30 ? -10.625 20.828 3.283 1 48.44 30 GLY B N 1
ATOM 1385 C CA . GLY B 1 30 ? -10.812 20.266 1.954 1 48.44 30 GLY B CA 1
ATOM 1386 C C . GLY B 1 30 ? -11.961 19.281 1.879 1 48.44 30 GLY B C 1
ATOM 1387 O O . GLY B 1 30 ? -12.07 18.375 2.715 1 48.44 30 GLY B O 1
ATOM 1388 N N . LEU B 1 31 ? -13.156 19.734 1.526 1 54.19 31 LEU B N 1
ATOM 1389 C CA . LEU B 1 31 ? -14.195 18.781 1.13 1 54.19 31 LEU B CA 1
ATOM 1390 C C . LEU B 1 31 ? -13.586 17.438 0.722 1 54.19 31 LEU B C 1
ATOM 1392 O O . LEU B 1 31 ? -12.797 17.375 -0.226 1 54.19 31 LEU B O 1
ATOM 1396 N N . GLN B 1 32 ? -13.258 16.719 1.704 1 64 32 GLN B N 1
ATOM 1397 C CA . GLN B 1 32 ? -12.773 15.391 1.37 1 64 32 GLN B CA 1
ATOM 1398 C C . GLN B 1 32 ? -13.578 14.781 0.224 1 64 32 GLN B C 1
ATOM 1400 O O . GLN B 1 32 ? -14.812 14.727 0.284 1 64 32 GLN B O 1
ATOM 1405 N N . GLU B 1 33 ? -13.047 14.703 -0.944 1 79.56 33 GLU B N 1
ATOM 1406 C CA . GLU B 1 33 ? -13.672 14.078 -2.105 1 79.56 33 GLU B CA 1
ATOM 1407 C C . GLU B 1 33 ? -14.156 12.672 -1.777 1 79.56 33 GLU B C 1
ATOM 1409 O O . GLU B 1 33 ? -13.594 12 -0.903 1 79.56 33 GLU B O 1
ATOM 1414 N N . ASP B 1 34 ? -15.281 12.367 -2.365 1 89.94 34 ASP B N 1
ATOM 1415 C CA . ASP B 1 34 ? -15.805 11.016 -2.207 1 89.94 34 ASP B CA 1
ATOM 1416 C C . ASP B 1 34 ? -14.789 9.977 -2.674 1 89.94 34 ASP B C 1
ATOM 1418 O O . ASP B 1 34 ? -14.016 10.234 -3.604 1 89.94 34 ASP B O 1
ATOM 1422 N N . ALA B 1 35 ? -14.805 8.969 -1.876 1 92.75 35 ALA B N 1
ATOM 1423 C CA . ALA B 1 35 ? -14 7.82 -2.283 1 92.75 35 ALA B CA 1
ATOM 1424 C C . ALA B 1 35 ? -14.852 6.781 -3.008 1 92.75 35 ALA B C 1
ATOM 1426 O O . ALA B 1 35 ? -16.031 6.625 -2.705 1 92.75 35 ALA B O 1
ATOM 1427 N N . PHE B 1 36 ? -14.195 6.117 -4.02 1 95.06 36 PHE B N 1
ATOM 1428 C CA . PHE B 1 36 ? -14.812 5.074 -4.832 1 95.06 36 PHE B CA 1
ATOM 1429 C C . PHE B 1 36 ? -14.031 3.77 -4.719 1 95.06 36 PHE B C 1
ATOM 1431 O O . PHE B 1 36 ? -12.805 3.758 -4.867 1 95.06 36 PHE B O 1
ATOM 1438 N N . VAL B 1 37 ? -14.836 2.756 -4.297 1 97.94 37 VAL B N 1
ATOM 1439 C CA . VAL B 1 37 ? -14.211 1.438 -4.262 1 97.94 37 VAL B CA 1
ATOM 1440 C C . VAL B 1 37 ? -14.867 0.522 -5.289 1 97.94 37 VAL B C 1
ATOM 1442 O O . VAL B 1 37 ? -16.094 0.478 -5.387 1 97.94 37 VAL B O 1
ATOM 1445 N N . ARG B 1 38 ? -14.086 -0.069 -6.129 1 98.5 38 ARG B N 1
ATOM 1446 C CA . ARG B 1 38 ? -14.555 -1.086 -7.062 1 98.5 38 ARG B CA 1
ATOM 1447 C C . ARG B 1 38 ? -13.891 -2.43 -6.789 1 98.5 38 ARG B C 1
ATOM 1449 O O . ARG B 1 38 ? -12.664 -2.504 -6.648 1 98.5 38 ARG B O 1
ATOM 1456 N N . VAL B 1 39 ? -14.711 -3.455 -6.629 1 98.75 39 VAL B N 1
ATOM 1457 C CA . VAL B 1 39 ? -14.258 -4.828 -6.43 1 98.75 39 VAL B CA 1
ATOM 1458 C C . VAL B 1 39 ? -14.523 -5.648 -7.691 1 98.75 39 VAL B C 1
ATOM 1460 O O . VAL B 1 39 ? -15.672 -5.832 -8.086 1 98.75 39 VAL B O 1
ATOM 1463 N N . ILE B 1 40 ? -13.477 -6.164 -8.305 1 98.75 40 ILE B N 1
ATOM 1464 C CA . ILE B 1 40 ? -13.578 -6.883 -9.562 1 98.75 40 ILE B CA 1
ATOM 1465 C C . ILE B 1 40 ? -13.32 -8.375 -9.336 1 98.75 40 ILE B C 1
ATOM 1467 O O . ILE B 1 40 ? -12.32 -8.742 -8.719 1 98.75 40 ILE B O 1
ATOM 1471 N N . ASN B 1 41 ? -14.234 -9.188 -9.852 1 98.88 41 ASN B N 1
ATOM 1472 C CA . ASN B 1 41 ? -14.008 -10.633 -9.836 1 98.88 41 ASN B CA 1
ATOM 1473 C C . ASN B 1 41 ? -12.93 -11.039 -10.828 1 98.88 41 ASN B C 1
ATOM 1475 O O . ASN B 1 41 ? -13.141 -10.969 -12.047 1 98.88 41 ASN B O 1
ATOM 1479 N N . ASP B 1 42 ? -11.82 -11.414 -10.266 1 98.69 42 ASP B N 1
ATOM 1480 C CA . ASP B 1 42 ? -10.742 -11.906 -11.125 1 98.69 42 ASP B CA 1
ATOM 1481 C C . ASP B 1 42 ? -10.312 -13.312 -10.711 1 98.69 42 ASP B C 1
ATOM 1483 O O . ASP B 1 42 ? -9.133 -13.672 -10.82 1 98.69 42 ASP B O 1
ATOM 1487 N N . LEU B 1 43 ? -11.203 -14.055 -10.219 1 98.25 43 LEU B N 1
ATOM 1488 C CA . LEU B 1 43 ? -10.953 -15.453 -9.859 1 98.25 43 LEU B CA 1
ATOM 1489 C C . LEU B 1 43 ? -10.797 -16.312 -11.109 1 98.25 43 LEU B C 1
ATOM 1491 O O . LEU B 1 43 ? -11.344 -15.992 -12.164 1 98.25 43 LEU B O 1
ATOM 1495 N N . SER B 1 44 ? -10.102 -17.328 -10.891 1 96.56 44 SER B N 1
ATOM 1496 C CA . SER B 1 44 ? -9.82 -18.203 -12.023 1 96.56 44 SER B CA 1
ATOM 1497 C C . SER B 1 44 ? -10.961 -19.188 -12.258 1 96.56 44 SER B C 1
ATOM 1499 O O . SER B 1 44 ? -11.852 -19.328 -11.414 1 96.56 44 SER B O 1
ATOM 1501 N N . ASN B 1 45 ? -10.969 -19.75 -13.461 1 94.81 45 ASN B N 1
ATOM 1502 C CA . ASN B 1 45 ? -11.828 -20.875 -13.836 1 94.81 45 ASN B CA 1
ATOM 1503 C C . ASN B 1 45 ? -13.305 -20.5 -13.781 1 94.81 45 ASN B C 1
ATOM 1505 O O . ASN B 1 45 ? -14.148 -21.328 -13.438 1 94.81 45 ASN B O 1
ATOM 1509 N N . GLY B 1 46 ? -13.609 -19.172 -13.945 1 92.94 46 GLY B N 1
ATOM 1510 C CA . GLY B 1 46 ? -14.992 -18.75 -14.047 1 92.94 46 GLY B CA 1
ATOM 1511 C C . GLY B 1 46 ? -15.727 -18.781 -12.719 1 92.94 46 GLY B C 1
ATOM 1512 O O . GLY B 1 46 ? -16.953 -18.781 -12.68 1 92.94 46 GLY B O 1
ATOM 1513 N N . LYS B 1 47 ? -14.992 -18.781 -11.656 1 96.56 47 LYS B N 1
ATOM 1514 C CA . LYS B 1 47 ? -15.594 -18.812 -10.328 1 96.56 47 LYS B CA 1
ATOM 1515 C C . LYS B 1 47 ? -16.375 -17.531 -10.047 1 96.56 47 LYS B C 1
ATOM 1517 O O . LYS B 1 47 ? -15.945 -16.438 -10.43 1 96.56 47 LYS B O 1
ATOM 1522 N N . SER B 1 48 ? -17.438 -17.781 -9.398 1 97.88 48 SER B N 1
ATOM 1523 C CA . SER B 1 48 ? -18.203 -16.625 -8.922 1 97.88 48 SER B CA 1
ATOM 1524 C C . SER B 1 48 ? -17.656 -16.109 -7.605 1 97.88 48 SER B C 1
ATOM 1526 O O . SER B 1 48 ? -17.047 -16.859 -6.84 1 97.88 48 SER B O 1
ATOM 1528 N N . LEU B 1 49 ? -17.875 -14.836 -7.441 1 98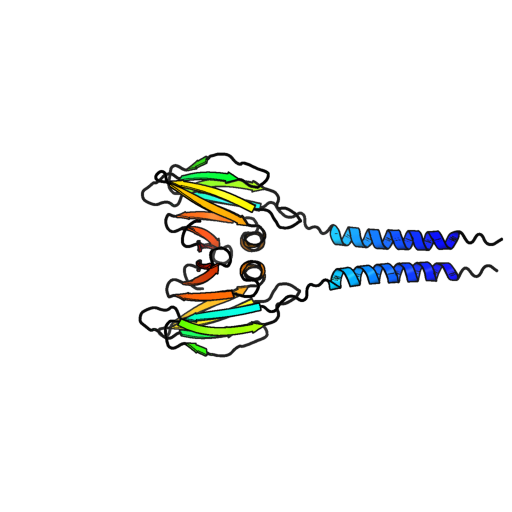.81 49 LEU B N 1
ATOM 1529 C CA . LEU B 1 49 ? -17.438 -14.156 -6.219 1 98.81 49 LEU B CA 1
ATOM 1530 C C . LEU B 1 49 ? -18.641 -13.5 -5.523 1 98.81 49 LEU B C 1
ATOM 1532 O O . LEU B 1 49 ? -19.391 -12.75 -6.145 1 98.81 49 LEU B O 1
ATOM 1536 N N . GLN B 1 50 ? -18.859 -13.867 -4.32 1 98.81 50 GLN B N 1
ATOM 1537 C CA . GLN B 1 50 ? -19.797 -13.141 -3.48 1 98.81 50 GLN B CA 1
ATOM 1538 C C . GLN B 1 50 ? -19.094 -12.133 -2.586 1 98.81 50 GLN B C 1
ATOM 1540 O O . GLN B 1 50 ? -18.109 -12.469 -1.923 1 98.81 50 GLN B O 1
ATOM 1545 N N . VAL B 1 51 ? -19.625 -10.938 -2.592 1 98.81 51 VAL B N 1
ATOM 1546 C CA . VAL B 1 51 ? -18.984 -9.836 -1.89 1 98.81 51 VAL B CA 1
ATOM 1547 C C . VAL B 1 51 ? -19.938 -9.258 -0.845 1 98.81 51 VAL B C 1
ATOM 1549 O O . VAL B 1 51 ? -21.062 -8.906 -1.161 1 98.81 51 VAL B O 1
ATOM 1552 N N . HIS B 1 52 ? -19.484 -9.195 0.372 1 98.81 52 HIS B N 1
ATOM 1553 C CA . HIS B 1 52 ? -20.188 -8.508 1.448 1 98.81 52 HIS B CA 1
ATOM 1554 C C . HIS B 1 52 ? -19.281 -7.512 2.156 1 98.81 52 HIS B C 1
ATOM 1556 O O . HIS B 1 52 ? -18.375 -7.91 2.885 1 98.81 52 HIS B O 1
ATOM 1562 N N . CYS B 1 53 ? -19.531 -6.25 1.928 1 98.69 53 CYS B N 1
ATOM 1563 C CA . CYS B 1 53 ? -18.719 -5.195 2.529 1 98.69 53 CYS B CA 1
ATOM 1564 C C . CYS B 1 53 ? -19.516 -4.422 3.572 1 98.69 53 CYS B C 1
ATOM 1566 O O . CYS B 1 53 ? -20.734 -4.254 3.43 1 98.69 53 CYS B O 1
ATOM 1568 N N . ALA B 1 54 ? -18.75 -4.02 4.547 1 98.19 54 ALA B N 1
ATOM 1569 C CA . ALA B 1 54 ? -19.375 -3.223 5.598 1 98.19 54 ALA B CA 1
ATOM 1570 C C . ALA B 1 54 ? -18.375 -2.295 6.262 1 98.19 54 ALA B C 1
ATOM 1572 O O . ALA B 1 54 ? -17.172 -2.58 6.273 1 98.19 54 ALA B O 1
ATOM 1573 N N . SER B 1 55 ? -18.844 -1.174 6.598 1 97 55 SER B N 1
ATOM 1574 C CA . SER B 1 55 ? -18.141 -0.309 7.535 1 97 55 SER B CA 1
ATOM 1575 C C . SER B 1 55 ? -18.766 -0.359 8.922 1 97 55 SER B C 1
ATOM 1577 O O . SER B 1 55 ? -19.719 -1.106 9.148 1 97 55 SER B O 1
ATOM 1579 N N . LYS B 1 56 ? -18.234 0.373 9.93 1 90.69 56 LYS B N 1
ATOM 1580 C CA . LYS B 1 56 ? -18.812 0.433 11.266 1 90.69 56 LYS B CA 1
ATOM 1581 C C . LYS B 1 56 ? -20.281 0.846 11.211 1 90.69 56 LYS B C 1
ATOM 1583 O O . LYS B 1 56 ? -21.125 0.258 11.898 1 90.69 56 LYS B O 1
ATOM 1588 N N . ASP B 1 57 ? -20.625 1.708 10.281 1 88.69 57 ASP B N 1
ATOM 1589 C CA . ASP B 1 57 ? -21.953 2.312 10.297 1 88.69 57 ASP B CA 1
ATOM 1590 C C . ASP B 1 57 ? -22.797 1.795 9.141 1 88.69 57 ASP B C 1
ATOM 1592 O O . ASP B 1 57 ? -24.016 2.002 9.125 1 88.69 57 ASP B O 1
ATOM 1596 N N . ASP B 1 58 ? -22.172 1.126 8.188 1 93.38 58 ASP B N 1
ATOM 1597 C CA . ASP B 1 58 ? -22.891 0.801 6.969 1 93.38 58 ASP B CA 1
ATOM 1598 C C . ASP B 1 58 ? -22.672 -0.654 6.562 1 93.38 58 ASP B C 1
ATOM 1600 O O . ASP B 1 58 ? -21.531 -1.094 6.426 1 93.38 58 ASP B O 1
ATOM 1604 N N . ASP B 1 59 ? -23.734 -1.398 6.473 1 97.56 59 ASP B N 1
ATOM 1605 C CA . ASP B 1 59 ? -23.734 -2.705 5.82 1 97.56 59 ASP B CA 1
ATOM 1606 C C . ASP B 1 59 ? -24.203 -2.596 4.371 1 97.56 59 ASP B C 1
ATOM 1608 O O . ASP B 1 59 ? -25.344 -2.232 4.109 1 97.56 59 ASP B O 1
ATOM 1612 N N . LEU B 1 60 ? -23.328 -2.951 3.424 1 98.12 60 LEU B N 1
ATOM 1613 C CA . LEU B 1 60 ? -23.609 -2.65 2.023 1 98.12 60 LEU B CA 1
ATOM 1614 C C . LEU B 1 60 ? -24.297 -3.83 1.338 1 98.12 60 LEU B C 1
ATOM 1616 O O . LEU B 1 60 ? -24.578 -3.779 0.139 1 98.12 60 LEU B O 1
ATOM 1620 N N . GLY B 1 61 ? -24.562 -4.914 2.074 1 98 61 GLY B N 1
ATOM 1621 C CA . GLY B 1 61 ? -25.312 -6.055 1.564 1 98 61 GLY B CA 1
ATOM 1622 C C . GLY B 1 61 ? -24.453 -7.016 0.759 1 98 61 GLY B C 1
ATOM 1623 O O . GLY B 1 61 ? -23.25 -6.785 0.58 1 98 61 GLY B O 1
ATOM 1624 N N . ILE B 1 62 ? -25.078 -8.062 0.379 1 98.25 62 ILE B N 1
ATOM 1625 C CA . ILE B 1 62 ? -24.422 -9.133 -0.36 1 98.25 62 ILE B CA 1
ATOM 1626 C C . ILE B 1 62 ? -24.594 -8.898 -1.86 1 98.25 62 ILE B C 1
ATOM 1628 O O . ILE B 1 62 ? -25.688 -8.617 -2.33 1 98.25 62 ILE B O 1
ATOM 1632 N N . HIS B 1 63 ? -23.516 -9.008 -2.594 1 98.62 63 HIS B N 1
ATOM 1633 C CA . HIS B 1 63 ? -23.5 -8.875 -4.047 1 98.62 63 HIS B CA 1
ATOM 1634 C C . HIS B 1 63 ? -22.812 -10.07 -4.699 1 98.62 63 HIS B C 1
ATOM 1636 O O . HIS B 1 63 ? -21.734 -10.484 -4.258 1 98.62 63 HIS B O 1
ATOM 1642 N N . LYS B 1 64 ? -23.391 -10.578 -5.684 1 98.31 64 LYS B N 1
ATOM 1643 C CA . LYS B 1 64 ? -22.812 -11.711 -6.402 1 98.31 64 LYS B CA 1
ATOM 1644 C C . LYS B 1 64 ? -22.219 -11.273 -7.738 1 98.31 64 LYS B C 1
ATOM 1646 O O . LYS B 1 64 ? -22.875 -10.562 -8.508 1 98.31 64 LYS B O 1
ATOM 1651 N N . LEU B 1 65 ? -21.016 -11.695 -7.957 1 98.56 65 LEU B N 1
ATOM 1652 C CA . LEU B 1 65 ? -20.297 -11.438 -9.203 1 98.56 65 LEU B CA 1
ATOM 1653 C C . LEU B 1 65 ? -20.031 -12.742 -9.945 1 98.56 65 LEU B C 1
ATOM 1655 O O . LEU B 1 65 ? -19.156 -13.516 -9.555 1 98.56 65 LEU B O 1
ATOM 1659 N N . ALA B 1 66 ? -20.656 -13.078 -11.016 1 94.44 66 ALA B N 1
ATOM 1660 C CA . ALA B 1 66 ? -20.781 -14.406 -11.609 1 94.44 66 ALA B CA 1
ATOM 1661 C C . ALA B 1 66 ? -19.547 -14.742 -12.445 1 94.44 66 ALA B C 1
ATOM 1663 O O . ALA B 1 66 ? -19.156 -15.906 -12.547 1 94.44 66 ALA B O 1
ATOM 1664 N N . GLN B 1 67 ? -18.984 -13.734 -13.141 1 89.12 67 GLN B N 1
ATOM 1665 C CA . GLN B 1 67 ? -17.922 -14.07 -14.078 1 89.12 67 GLN B CA 1
ATOM 1666 C C . GLN B 1 67 ? -16.703 -13.188 -13.859 1 89.12 67 GLN B C 1
ATOM 1668 O O . GLN B 1 67 ? -16.797 -12.125 -13.25 1 89.12 67 GLN B O 1
ATOM 1673 N N . ASN B 1 68 ? -15.695 -13.672 -14.453 1 89.38 68 ASN B N 1
ATOM 1674 C CA . ASN B 1 68 ? -14.461 -12.883 -14.461 1 89.38 68 ASN B CA 1
ATOM 1675 C C . ASN B 1 68 ? -14.688 -11.5 -15.062 1 89.38 68 ASN B C 1
ATOM 1677 O O . ASN B 1 68 ? -15.32 -11.375 -16.109 1 89.38 68 ASN B O 1
ATOM 1681 N N . GLY B 1 69 ? -14.266 -10.555 -14.328 1 94.56 69 GLY B N 1
ATOM 1682 C CA . GLY B 1 69 ? -14.359 -9.195 -14.82 1 94.56 69 GLY B CA 1
ATOM 1683 C C . GLY B 1 69 ? -15.562 -8.445 -14.281 1 94.56 69 GLY B C 1
ATOM 1684 O O . GLY B 1 69 ? -15.602 -7.215 -14.328 1 94.56 69 GLY B O 1
ATOM 1685 N N . GLU B 1 70 ? -16.578 -9.133 -13.828 1 98 70 GLU B N 1
ATOM 1686 C CA . GLU B 1 70 ? -17.688 -8.438 -13.195 1 98 70 GLU B CA 1
ATOM 1687 C C . GLU B 1 70 ? -17.25 -7.719 -11.93 1 98 70 GLU B C 1
ATOM 1689 O O . GLU B 1 70 ? -16.312 -8.156 -11.25 1 98 70 GLU B O 1
ATOM 1694 N N . TYR B 1 71 ? -17.969 -6.633 -11.672 1 98.5 71 TYR B N 1
ATOM 1695 C CA . TYR B 1 71 ? -17.5 -5.852 -10.531 1 98.5 71 TYR B CA 1
ATOM 1696 C C . TYR B 1 71 ? -18.672 -5.277 -9.742 1 98.5 71 TYR B C 1
ATOM 1698 O O . TYR B 1 71 ? -19.797 -5.227 -10.234 1 98.5 71 TYR B O 1
ATOM 1706 N N . TYR B 1 72 ? -18.422 -5.059 -8.516 1 98.62 72 TYR B N 1
ATOM 1707 C CA . TYR B 1 72 ? -19.25 -4.309 -7.586 1 98.62 72 TYR B CA 1
ATOM 1708 C C . TYR B 1 72 ? -18.562 -3.027 -7.141 1 98.62 72 TYR B C 1
ATOM 1710 O O . TYR B 1 72 ? -17.344 -3.018 -6.914 1 98.62 72 TYR B O 1
ATOM 1718 N N . GLU B 1 73 ? -19.312 -1.903 -7.129 1 98 73 GLU B N 1
ATOM 1719 C CA . GLU B 1 73 ? -18.672 -0.654 -6.715 1 98 73 GLU B CA 1
ATOM 1720 C C . GLU B 1 73 ? -19.594 0.147 -5.789 1 98 73 GLU B C 1
ATOM 1722 O O . GLU B 1 73 ? -20.812 0.01 -5.844 1 98 73 GLU B O 1
ATOM 1727 N N . PHE B 1 74 ? -19.031 0.869 -4.934 1 96.94 74 PHE B N 1
ATOM 1728 C CA . PHE B 1 74 ? -19.766 1.753 -4.035 1 96.94 74 PHE B CA 1
ATOM 1729 C C . PHE B 1 74 ? -18.984 3.035 -3.777 1 96.94 74 PHE B C 1
ATOM 1731 O O . PHE B 1 74 ? -17.766 3.092 -4.027 1 96.94 74 PHE B O 1
ATOM 1738 N N . LYS B 1 75 ? -19.688 4.027 -3.365 1 94.88 75 LYS B N 1
ATOM 1739 C CA . LYS B 1 75 ? -19.156 5.355 -3.08 1 94.88 75 LYS B CA 1
ATOM 1740 C C . LYS B 1 75 ? -19.484 5.789 -1.654 1 94.88 75 LYS B C 1
ATOM 1742 O O . LYS B 1 75 ? -20.531 5.41 -1.112 1 94.88 75 LYS B O 1
ATOM 1747 N N . PHE B 1 76 ? -18.625 6.578 -1.071 1 93.5 76 PHE B N 1
ATOM 1748 C CA . PHE B 1 76 ? -18.828 7.062 0.288 1 93.5 76 PHE B CA 1
ATOM 1749 C C . PHE B 1 76 ? -18.016 8.32 0.546 1 93.5 76 PHE B C 1
ATOM 1751 O O . PHE B 1 76 ? -17.078 8.617 -0.189 1 93.5 76 PHE B O 1
ATOM 1758 N N . GLY B 1 77 ? -18.375 9.055 1.586 1 90.75 77 GLY B N 1
ATOM 1759 C CA . GLY B 1 77 ? -17.578 10.18 2.057 1 90.75 77 GLY B CA 1
ATOM 1760 C C . GLY B 1 77 ? -16.688 9.844 3.234 1 90.75 77 GLY B C 1
ATOM 1761 O O . GLY B 1 77 ? -17.172 9.57 4.332 1 90.75 77 GLY B O 1
ATOM 1762 N N . PRO B 1 78 ? -15.383 9.867 2.984 1 90.06 78 PRO B N 1
ATOM 1763 C CA . PRO B 1 78 ? -14.5 9.508 4.094 1 90.06 78 PRO B CA 1
ATOM 1764 C C . PRO B 1 78 ? -14.594 10.492 5.262 1 90.06 78 PRO B C 1
ATOM 1766 O O . PRO B 1 78 ? -14.914 11.664 5.062 1 90.06 78 PRO B O 1
ATOM 1769 N N . SER B 1 79 ? -14.305 9.914 6.457 1 89.19 79 SER B N 1
ATOM 1770 C CA . SER B 1 79 ? -14.352 10.703 7.688 1 89.19 79 SER B CA 1
ATOM 1771 C C . SER B 1 79 ? -13.258 11.766 7.707 1 89.19 79 SER B C 1
ATOM 1773 O O . SER B 1 79 ? -12.148 11.523 7.238 1 89.19 79 SER B O 1
ATOM 1775 N N . LEU B 1 80 ? -13.531 12.898 8.336 1 86 80 LEU B N 1
ATOM 1776 C CA . LEU B 1 80 ? -12.555 13.969 8.5 1 86 80 LEU B CA 1
ATOM 1777 C C . LEU B 1 80 ? -11.469 13.562 9.492 1 86 80 LEU B C 1
ATOM 1779 O O . LEU B 1 80 ? -10.367 14.109 9.469 1 86 80 LEU B O 1
ATOM 1783 N N . LEU B 1 81 ? -11.836 12.602 10.352 1 87.81 81 LEU B N 1
ATOM 1784 C CA . LEU B 1 81 ? -10.875 12.133 11.352 1 87.81 81 LEU B CA 1
ATOM 1785 C C . LEU B 1 81 ? -9.93 11.094 10.75 1 87.81 81 LEU B C 1
ATOM 1787 O O . LEU B 1 81 ? -9.008 10.625 11.422 1 87.81 81 LEU B O 1
ATOM 1791 N N . ARG B 1 82 ? -10.164 10.695 9.469 1 87.94 82 ARG B N 1
ATOM 1792 C CA . ARG B 1 82 ? -9.32 9.797 8.688 1 87.94 82 ARG B CA 1
ATOM 1793 C C . ARG B 1 82 ? -9.352 8.383 9.258 1 87.94 82 ARG B C 1
ATOM 1795 O O . ARG B 1 82 ? -8.32 7.715 9.336 1 87.94 82 ARG B O 1
ATOM 1802 N N . ASN B 1 83 ? -10.508 7.895 9.68 1 92.19 83 ASN B N 1
ATOM 1803 C CA . ASN B 1 83 ? -10.625 6.574 10.289 1 92.19 83 ASN B CA 1
ATOM 1804 C C . ASN B 1 83 ? -11.641 5.703 9.562 1 92.19 83 ASN B C 1
ATOM 1806 O O . ASN B 1 83 ? -12.156 4.734 10.125 1 92.19 83 ASN B O 1
ATOM 1810 N N . THR B 1 84 ? -11.977 6.043 8.344 1 93.81 84 THR B N 1
ATOM 1811 C CA . THR B 1 84 ? -12.938 5.254 7.574 1 93.81 84 THR B CA 1
ATOM 1812 C C . THR B 1 84 ? -12.344 3.898 7.199 1 93.81 84 THR B C 1
ATOM 1814 O O . THR B 1 84 ? -11.219 3.826 6.688 1 93.81 84 THR B O 1
ATOM 1817 N N . LEU B 1 85 ? -13.109 2.83 7.555 1 96.62 85 LEU B N 1
ATOM 1818 C CA . LEU B 1 85 ? -12.703 1.46 7.258 1 96.62 85 LEU B CA 1
ATOM 1819 C C . LEU B 1 85 ? -13.852 0.67 6.648 1 96.62 85 LEU B C 1
ATOM 1821 O O . LEU B 1 85 ? -14.977 0.723 7.148 1 96.62 85 LEU B O 1
ATOM 1825 N N . PHE B 1 86 ? -13.609 -0.003 5.508 1 97.75 86 PHE B N 1
ATOM 1826 C CA . PHE B 1 86 ? -14.531 -0.989 4.961 1 97.75 86 PHE B CA 1
ATOM 1827 C C . PHE B 1 86 ? -13.898 -2.373 4.938 1 97.75 86 PHE B C 1
ATOM 1829 O O . PHE B 1 86 ? -12.797 -2.549 4.402 1 97.75 86 PHE B O 1
ATOM 1836 N N . HIS B 1 87 ? -14.523 -3.291 5.547 1 98.12 87 HIS B N 1
ATOM 1837 C CA . HIS B 1 87 ? -14.164 -4.703 5.473 1 98.12 87 HIS B CA 1
ATOM 1838 C C . HIS B 1 87 ? -15.094 -5.465 4.539 1 98.12 87 HIS B C 1
ATOM 1840 O O . HIS B 1 87 ? -16.297 -5.191 4.5 1 98.12 87 HIS B O 1
ATOM 1846 N N . CYS B 1 88 ? -14.508 -6.402 3.799 1 98.62 88 CYS B N 1
ATOM 1847 C CA . CYS B 1 88 ? -15.32 -7.242 2.926 1 98.62 88 CYS B CA 1
ATOM 1848 C C . CYS B 1 88 ? -15.078 -8.719 3.209 1 98.62 88 CYS B C 1
ATOM 1850 O O . CYS B 1 88 ? -13.938 -9.133 3.418 1 98.62 88 CYS B O 1
ATOM 1852 N N . ASP B 1 89 ? -16.125 -9.43 3.295 1 98.75 89 ASP B N 1
ATOM 1853 C CA . ASP B 1 89 ? -16.047 -10.883 3.127 1 98.75 89 ASP B CA 1
ATOM 1854 C C . ASP B 1 89 ? -16.188 -11.273 1.656 1 98.75 89 ASP B C 1
ATOM 1856 O O . ASP B 1 89 ? -17.141 -10.867 0.986 1 98.75 89 ASP B O 1
ATOM 1860 N N . LEU B 1 90 ? -15.195 -11.945 1.199 1 98.81 90 LEU B N 1
ATOM 1861 C CA . LEU B 1 90 ? -15.102 -12.438 -0.17 1 98.81 90 LEU B CA 1
ATOM 1862 C C . LEU B 1 90 ? -15.25 -13.953 -0.21 1 98.81 90 LEU B C 1
ATOM 1864 O O . LEU B 1 90 ? -14.422 -14.68 0.346 1 98.81 90 LEU B O 1
ATOM 1868 N N . ILE B 1 91 ? -16.25 -14.375 -0.852 1 98.38 91 ILE B N 1
ATOM 1869 C CA . ILE B 1 91 ? -16.609 -15.789 -0.725 1 98.38 91 ILE B CA 1
ATOM 1870 C C . ILE B 1 91 ? -16.547 -16.469 -2.094 1 98.38 91 ILE B C 1
ATOM 1872 O O . ILE B 1 91 ? -17.156 -15.984 -3.053 1 98.38 91 ILE B O 1
ATOM 1876 N N . TRP B 1 92 ? -15.797 -17.359 -2.145 1 97.94 92 TRP B N 1
ATOM 1877 C CA . TRP B 1 92 ? -15.805 -18.266 -3.281 1 97.94 92 TRP B CA 1
ATOM 1878 C C . TRP B 1 92 ? -15.531 -19.703 -2.828 1 97.94 92 TRP B C 1
ATOM 1880 O O . TRP B 1 92 ? -14.953 -19.922 -1.763 1 97.94 92 TRP B O 1
ATOM 1890 N N . ASP B 1 93 ? -16.047 -20.656 -3.617 1 96.19 93 ASP B N 1
ATOM 1891 C CA . ASP B 1 93 ? -15.906 -22.078 -3.316 1 96.19 93 ASP B CA 1
ATOM 1892 C C . ASP B 1 93 ? -16.297 -22.375 -1.873 1 96.19 93 ASP B C 1
ATOM 1894 O O . ASP B 1 93 ? -15.609 -23.125 -1.178 1 96.19 93 ASP B O 1
ATOM 1898 N N . ASN B 1 94 ? -17.203 -21.703 -1.402 1 95.12 94 ASN B N 1
ATOM 1899 C CA . ASN B 1 94 ? -17.812 -21.891 -0.087 1 95.12 94 ASN B CA 1
ATOM 1900 C C . ASN B 1 94 ? -16.828 -21.547 1.033 1 95.12 94 ASN B C 1
ATOM 1902 O O . ASN B 1 94 ? -16.969 -22.031 2.158 1 95.12 94 ASN B O 1
ATOM 1906 N N . LYS B 1 95 ? -15.867 -20.906 0.768 1 97.69 95 LYS B N 1
ATOM 1907 C CA . LYS B 1 95 ? -14.93 -20.406 1.765 1 97.69 95 LYS B CA 1
ATOM 1908 C C . LYS B 1 95 ? -14.953 -18.875 1.828 1 97.69 95 LYS B C 1
ATOM 1910 O O . LYS B 1 95 ? -15.031 -18.203 0.795 1 97.69 95 LYS B O 1
ATOM 1915 N N . THR B 1 96 ? -14.906 -18.406 3.018 1 98.44 96 THR B N 1
ATOM 1916 C CA . THR B 1 96 ? -14.922 -16.953 3.246 1 98.44 96 THR B CA 1
ATOM 1917 C C . THR B 1 96 ? -13.508 -16.422 3.434 1 98.44 96 THR B C 1
ATOM 1919 O O . THR B 1 96 ? -12.727 -16.984 4.207 1 98.44 96 THR B O 1
ATOM 1922 N N . HIS B 1 97 ? -13.18 -15.375 2.768 1 98.25 97 HIS B N 1
ATOM 1923 C CA . HIS B 1 97 ? -11.922 -14.641 2.885 1 98.25 97 HIS B CA 1
ATOM 1924 C C . HIS B 1 97 ? -12.18 -13.18 3.262 1 98.25 97 HIS B C 1
ATOM 1926 O O . HIS B 1 97 ? -12.945 -12.492 2.594 1 98.25 97 HIS B O 1
ATOM 1932 N N . SER B 1 98 ? -11.586 -12.742 4.266 1 97.94 98 SER B N 1
ATOM 1933 C CA . SER B 1 98 ? -11.828 -11.383 4.73 1 97.94 98 SER B CA 1
ATOM 1934 C C . SER B 1 98 ? -10.695 -10.445 4.312 1 97.94 98 SER B C 1
ATOM 1936 O O . SER B 1 98 ? -9.523 -10.852 4.289 1 97.94 98 SER B O 1
ATOM 1938 N N . PHE B 1 99 ? -11.094 -9.227 4.039 1 98 99 PHE B N 1
ATOM 1939 C CA . PHE B 1 99 ? -10.102 -8.234 3.629 1 98 99 PHE B CA 1
ATOM 1940 C C . PHE B 1 99 ? -10.602 -6.824 3.908 1 98 99 PHE B C 1
ATOM 1942 O O . PHE B 1 99 ? -11.773 -6.52 3.674 1 98 99 PHE B O 1
ATOM 1949 N N . VAL B 1 100 ? -9.734 -6.023 4.438 1 97.31 100 VAL B N 1
ATOM 1950 C CA . VAL B 1 100 ? -10.039 -4.602 4.551 1 97.31 100 VAL B CA 1
ATOM 1951 C C . VAL B 1 100 ? -9.867 -3.928 3.191 1 97.31 100 VAL B C 1
ATOM 1953 O O . VAL B 1 100 ? -8.75 -3.6 2.789 1 97.31 100 VAL B O 1
ATOM 1956 N N . ILE B 1 101 ? -11.039 -3.66 2.572 1 97.94 101 ILE B N 1
ATOM 1957 C CA . ILE B 1 101 ? -11 -3.234 1.178 1 97.94 101 ILE B CA 1
ATOM 1958 C C . ILE B 1 101 ? -10.664 -1.747 1.1 1 97.94 101 ILE B C 1
ATOM 1960 O O . ILE B 1 101 ? -10.219 -1.259 0.059 1 97.94 101 ILE B O 1
ATOM 1964 N N . TYR B 1 102 ? -10.922 -1.038 2.188 1 96.56 102 TYR B N 1
ATOM 1965 C CA . TYR B 1 102 ? -10.547 0.371 2.271 1 96.56 102 TYR B CA 1
ATOM 1966 C C . TYR B 1 102 ? -10.125 0.739 3.689 1 96.56 102 TYR B C 1
ATOM 1968 O O . TYR B 1 102 ? -10.859 0.485 4.648 1 96.56 102 TYR B O 1
ATOM 1976 N N . ASP B 1 103 ? -9.047 1.175 3.814 1 95.31 103 ASP B N 1
ATOM 1977 C CA . ASP B 1 103 ? -8.461 1.819 4.984 1 95.31 103 ASP B CA 1
ATOM 1978 C C . ASP B 1 103 ? -7.977 3.229 4.652 1 95.31 103 ASP B C 1
ATOM 1980 O O . ASP B 1 103 ? -7.004 3.4 3.91 1 95.31 103 ASP B O 1
ATOM 1984 N N . GLN B 1 104 ? -8.641 4.125 5.254 1 93 104 GLN B N 1
ATOM 1985 C CA . GLN B 1 104 ? -8.398 5.504 4.84 1 93 104 GLN B CA 1
ATOM 1986 C C . GLN B 1 104 ? -6.93 5.879 5 1 93 104 GLN B C 1
ATOM 1988 O O . GLN B 1 104 ? -6.363 6.574 4.156 1 93 104 GLN B O 1
ATOM 1993 N N . ASN B 1 105 ? -6.273 5.504 6.059 1 90.12 105 ASN B N 1
ATOM 1994 C CA . ASN B 1 105 ? -4.859 5.801 6.27 1 90.12 105 ASN B CA 1
ATOM 1995 C C . ASN B 1 105 ? -3.982 5.121 5.223 1 90.12 105 ASN B C 1
ATOM 1997 O O . ASN B 1 105 ? -2.938 5.652 4.84 1 90.12 105 ASN B O 1
ATOM 2001 N N . ARG B 1 106 ? -4.422 4.062 4.723 1 91.38 106 ARG B N 1
ATOM 2002 C CA . ARG B 1 106 ? -3.668 3.273 3.754 1 91.38 106 ARG B CA 1
ATOM 2003 C C . ARG B 1 106 ? -3.963 3.727 2.328 1 91.38 106 ARG B C 1
ATOM 2005 O O . ARG B 1 106 ? -3.053 3.844 1.507 1 91.38 106 ARG B O 1
ATOM 2012 N N . ASP B 1 107 ? -5.254 4.043 2.1 1 94.19 107 ASP B N 1
ATOM 2013 C CA . ASP B 1 107 ? -5.699 4.047 0.71 1 94.19 107 ASP B CA 1
ATOM 2014 C C . ASP B 1 107 ? -5.961 5.469 0.219 1 94.19 107 ASP B C 1
ATOM 2016 O O . ASP B 1 107 ? -5.906 5.734 -0.982 1 94.19 107 ASP B O 1
ATOM 2020 N N . ALA B 1 108 ? -6.27 6.375 1.099 1 91.38 108 ALA B N 1
ATOM 2021 C CA . ALA B 1 108 ? -6.742 7.691 0.674 1 91.38 108 ALA B CA 1
ATOM 2022 C C . ALA B 1 108 ? -5.73 8.367 -0.248 1 91.38 108 ALA B C 1
ATOM 2024 O O . ALA B 1 108 ? -6.102 8.922 -1.283 1 91.38 108 ALA B O 1
ATOM 2025 N N . ALA B 1 109 ? -4.465 8.258 0.14 1 87.12 109 ALA B N 1
ATOM 2026 C CA . ALA B 1 109 ? -3.428 8.93 -0.643 1 87.12 109 ALA B CA 1
ATOM 2027 C C . ALA B 1 109 ? -3.09 8.133 -1.9 1 87.12 109 ALA B C 1
ATOM 2029 O O . ALA B 1 109 ? -2.547 8.688 -2.861 1 87.12 109 ALA B O 1
ATOM 2030 N N . GLN B 1 110 ? -3.4 6.863 -1.872 1 90.44 110 GLN B N 1
ATOM 2031 C CA . GLN B 1 110 ? -2.963 5.988 -2.953 1 90.44 110 GLN B CA 1
ATOM 2032 C C . GLN B 1 110 ? -4.031 5.867 -4.035 1 90.44 110 GLN B C 1
ATOM 2034 O O . GLN B 1 110 ? -3.717 5.68 -5.211 1 90.44 110 GLN B O 1
ATOM 2039 N N . CYS B 1 111 ? -5.164 5.785 -3.629 1 88.88 111 C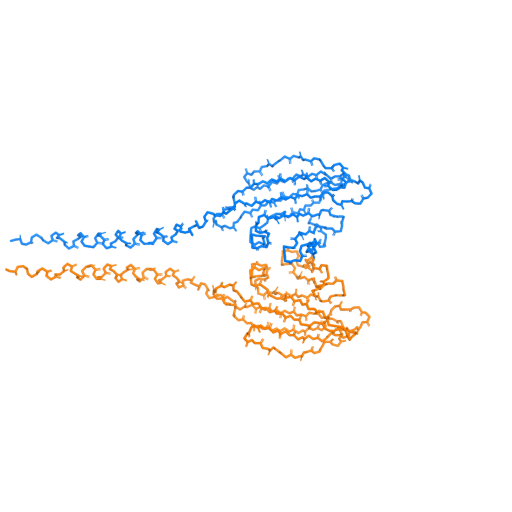YS B N 1
ATOM 2040 C CA . CYS B 1 1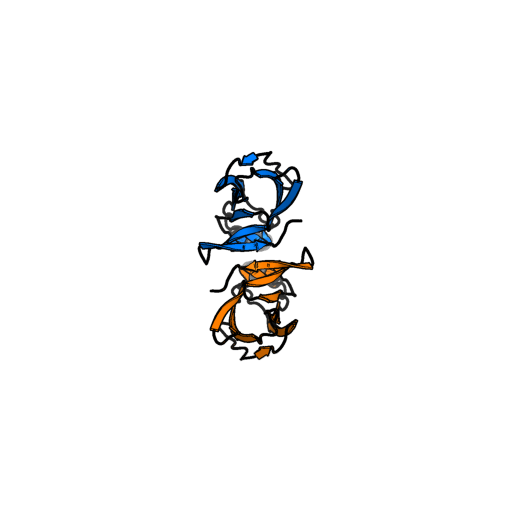11 ? -6.262 5.512 -4.551 1 88.88 111 CYS B CA 1
ATOM 2041 C C . CYS B 1 111 ? -6.922 6.809 -5.008 1 88.88 111 CYS B C 1
ATOM 2043 O O . CYS B 1 111 ? -7.398 6.902 -6.141 1 88.88 111 CYS B O 1
ATOM 2045 N N . TRP B 1 112 ? -6.902 7.84 -4.223 1 77.56 112 TRP B N 1
ATOM 2046 C CA . TRP B 1 112 ? -7.656 9.07 -4.422 1 77.56 112 TRP B CA 1
ATOM 2047 C C . TRP B 1 112 ? -9.109 8.773 -4.77 1 77.56 112 TRP B C 1
ATOM 2049 O O . TRP B 1 112 ? -9.875 8.32 -3.916 1 77.56 112 TRP B O 1
ATOM 2059 N N . ASP B 1 113 ? -9.547 8.703 -6.117 1 75.31 113 ASP B N 1
ATOM 2060 C CA . ASP B 1 113 ? -10.953 8.523 -6.465 1 75.31 113 ASP B CA 1
ATOM 2061 C C . ASP B 1 113 ? -11.164 7.191 -7.188 1 75.31 113 ASP B C 1
ATOM 2063 O O . ASP B 1 113 ? -12.258 6.926 -7.699 1 75.31 113 ASP B O 1
ATOM 2067 N N . GLN B 1 114 ? -10.086 6.371 -7.18 1 86.44 114 GLN B N 1
ATOM 2068 C CA . GLN B 1 114 ? -10.203 5.078 -7.844 1 86.44 114 GLN B CA 1
ATOM 2069 C C . GLN B 1 114 ? -9.492 3.982 -7.055 1 86.44 114 GLN B C 1
ATOM 2071 O O . GLN B 1 114 ? -8.336 3.652 -7.348 1 86.44 114 GLN B O 1
ATOM 2076 N N . CYS B 1 115 ? -10.258 3.461 -6.09 1 96.06 115 CYS B N 1
ATOM 2077 C CA . CYS B 1 115 ? -9.703 2.33 -5.352 1 96.06 115 CYS B CA 1
ATOM 2078 C C . CYS B 1 115 ? -10.242 1.012 -5.895 1 96.06 115 CYS B C 1
ATOM 2080 O O . CYS B 1 115 ? -11.172 0.434 -5.328 1 96.06 115 CYS B O 1
ATOM 2082 N N . TYR B 1 116 ? -9.57 0.539 -6.965 1 98.06 116 TYR B N 1
ATOM 2083 C CA . TYR B 1 116 ? -10.023 -0.646 -7.684 1 98.06 116 TYR B CA 1
ATOM 2084 C C . TYR B 1 116 ? -9.188 -1.865 -7.305 1 98.06 116 TYR B C 1
ATOM 2086 O O . TYR B 1 116 ? -7.957 -1.806 -7.301 1 98.06 116 TYR B O 1
ATOM 2094 N N . TRP B 1 117 ? -9.914 -2.852 -6.934 1 98.44 117 TRP B N 1
ATOM 2095 C CA . TRP B 1 117 ? -9.273 -4.094 -6.508 1 98.44 117 TRP B CA 1
ATOM 2096 C C . TRP B 1 117 ? -9.664 -5.25 -7.422 1 98.44 117 TRP B C 1
ATOM 2098 O O . TRP B 1 117 ? -10.844 -5.422 -7.742 1 98.44 117 TRP B O 1
ATOM 2108 N N . LYS B 1 118 ? -8.688 -5.965 -7.871 1 98.56 118 LYS B N 1
ATOM 2109 C CA . LYS B 1 118 ? -8.945 -7.289 -8.43 1 98.56 118 LYS B CA 1
ATOM 2110 C C . LYS B 1 118 ? -8.812 -8.375 -7.367 1 98.56 118 LYS B C 1
ATOM 2112 O O . LYS B 1 118 ? -7.801 -8.438 -6.66 1 98.56 118 LYS B O 1
ATOM 2117 N N . ILE B 1 119 ? -9.812 -9.164 -7.242 1 98.81 119 ILE B N 1
ATOM 2118 C CA . ILE B 1 119 ? -9.828 -10.273 -6.289 1 98.81 119 ILE B CA 1
ATOM 2119 C C . ILE B 1 119 ? -9.352 -11.555 -6.98 1 98.81 119 ILE B C 1
ATOM 2121 O O . ILE B 1 119 ? -9.961 -12 -7.953 1 98.81 119 ILE B O 1
ATOM 2125 N N . LYS B 1 120 ? -8.242 -12.039 -6.504 1 98.25 120 LYS B N 1
ATOM 2126 C CA . LYS B 1 120 ? -7.652 -13.281 -6.988 1 98.25 120 LYS B CA 1
ATOM 2127 C C . LYS B 1 120 ? -7.504 -14.297 -5.863 1 98.25 120 LYS B C 1
ATOM 2129 O O . LYS B 1 120 ? -7.527 -13.938 -4.684 1 98.25 120 LYS B O 1
ATOM 2134 N N . GLU B 1 121 ? -7.332 -15.508 -6.23 1 97.81 121 GLU B N 1
ATOM 2135 C CA . GLU B 1 121 ? -7.137 -16.547 -5.223 1 97.81 121 GLU B CA 1
ATOM 2136 C C . GLU B 1 121 ? -5.895 -16.266 -4.375 1 97.81 121 GLU B C 1
ATOM 2138 O O . GLU B 1 121 ? -5.883 -16.547 -3.174 1 97.81 121 GLU B O 1
ATOM 2143 N N . SER B 1 122 ? -4.875 -15.734 -4.98 1 96.56 122 SER B N 1
ATOM 2144 C CA . SER B 1 122 ? -3.607 -15.5 -4.293 1 96.56 122 SER B CA 1
ATOM 2145 C C . SER B 1 122 ? -3.705 -14.297 -3.357 1 96.56 122 SER B C 1
ATOM 2147 O O . SER B 1 122 ? -2.852 -14.117 -2.486 1 96.56 122 SER B O 1
ATOM 2149 N N . GLY B 1 123 ? -4.695 -13.461 -3.576 1 97.94 123 GLY B N 1
ATOM 2150 C CA . GLY B 1 123 ? -4.898 -12.25 -2.797 1 97.94 123 GLY B CA 1
ATOM 2151 C C . GLY B 1 123 ? -5.371 -11.078 -3.631 1 97.94 123 GLY B C 1
ATOM 2152 O O . GLY B 1 123 ? -5.348 -11.133 -4.863 1 97.94 123 GLY B O 1
ATOM 2153 N N . PRO B 1 124 ? -5.824 -10.055 -2.988 1 98.5 124 PRO B N 1
ATOM 2154 C CA . PRO B 1 124 ? -6.289 -8.867 -3.707 1 98.5 124 PRO B CA 1
ATOM 2155 C C . PRO B 1 124 ? -5.145 -8.023 -4.27 1 98.5 124 PRO B C 1
ATOM 2157 O O . PRO B 1 124 ? -4.078 -7.941 -3.656 1 98.5 124 PRO B O 1
ATOM 2160 N N . CYS B 1 125 ? -5.387 -7.445 -5.379 1 98.31 125 CYS B N 1
ATOM 2161 C CA . CYS B 1 125 ? -4.438 -6.52 -5.988 1 98.31 125 CYS B CA 1
ATOM 2162 C C . CYS B 1 125 ? -5.105 -5.191 -6.324 1 98.31 125 CYS B C 1
ATOM 2164 O O . CYS B 1 125 ? -6.168 -5.168 -6.949 1 98.31 125 CYS B O 1
ATOM 2166 N N . ARG B 1 126 ? -4.414 -4.172 -5.934 1 98.06 126 ARG B N 1
ATOM 2167 C CA . ARG B 1 126 ? -4.973 -2.838 -6.133 1 98.06 126 ARG B CA 1
ATOM 2168 C C . ARG B 1 126 ? -4.395 -2.188 -7.387 1 98.06 126 ARG B C 1
ATOM 2170 O O . ARG B 1 126 ? -3.213 -2.363 -7.695 1 98.06 126 ARG B O 1
ATOM 2177 N N . LEU B 1 127 ? -5.254 -1.392 -8.023 1 96.94 127 LEU B N 1
ATOM 2178 C CA . LEU B 1 127 ? -4.773 -0.559 -9.125 1 96.94 127 LEU B CA 1
ATOM 2179 C C . LEU B 1 127 ? -3.77 0.475 -8.617 1 96.94 127 LEU B C 1
ATOM 2181 O O . LEU B 1 127 ? -4.051 1.205 -7.664 1 96.94 127 LEU B O 1
ATOM 2185 N N . ASN B 1 128 ? -2.66 0.416 -9.172 1 93.75 128 ASN B N 1
ATOM 2186 C CA . ASN B 1 128 ? -1.633 1.427 -8.953 1 93.75 128 ASN B CA 1
ATOM 2187 C C . ASN B 1 128 ? -1.776 2.594 -9.922 1 93.75 128 ASN B C 1
ATOM 2189 O O . ASN B 1 128 ? -1.521 2.443 -11.125 1 93.75 128 ASN B O 1
ATOM 2193 N N . SER B 1 129 ? -2.162 3.727 -9.367 1 88.19 129 SER B N 1
ATOM 2194 C CA . SER B 1 129 ? -2.447 4.867 -10.234 1 88.19 129 SER B CA 1
ATOM 2195 C C . SER B 1 129 ? -1.183 5.363 -10.93 1 88.19 129 SER B C 1
ATOM 2197 O O . SER B 1 129 ? -1.253 5.965 -12 1 88.19 129 SER B O 1
ATOM 2199 N N . LYS B 1 130 ? -0.044 5.117 -10.375 1 84.88 130 LYS B N 1
ATOM 2200 C CA . LYS B 1 130 ? 1.215 5.578 -10.953 1 84.88 130 LYS B CA 1
ATOM 2201 C C . LYS B 1 130 ? 1.602 4.738 -12.164 1 84.88 130 LYS B C 1
ATOM 2203 O O . LYS B 1 130 ? 2.094 5.266 -13.164 1 84.88 130 LYS B O 1
ATOM 2208 N N . THR B 1 131 ? 1.4 3.424 -12.117 1 89.81 131 THR B N 1
ATOM 2209 C CA . THR B 1 131 ? 1.789 2.529 -13.203 1 89.81 131 THR B CA 1
ATOM 2210 C C . THR B 1 131 ? 0.581 2.16 -14.055 1 89.81 131 THR B C 1
ATOM 2212 O O . THR B 1 131 ? 0.733 1.624 -15.156 1 89.81 131 THR B O 1
ATOM 2215 N N . ASN B 1 132 ? -0.645 2.396 -13.609 1 92.62 132 ASN B N 1
ATOM 2216 C CA . ASN B 1 132 ? -1.902 2.008 -14.242 1 92.62 132 ASN B CA 1
ATOM 2217 C C . ASN B 1 132 ? -2.012 0.493 -14.383 1 92.62 132 ASN B C 1
ATOM 2219 O O . ASN B 1 132 ? -2.463 -0.006 -15.422 1 92.62 132 ASN B O 1
ATOM 2223 N N . ASN B 1 133 ? -1.479 -0.227 -13.406 1 95.19 133 ASN B N 1
ATOM 2224 C CA . ASN B 1 133 ? -1.547 -1.683 -13.336 1 95.19 133 ASN B CA 1
ATOM 2225 C C . ASN B 1 133 ? -1.98 -2.154 -11.953 1 95.19 133 ASN B C 1
ATOM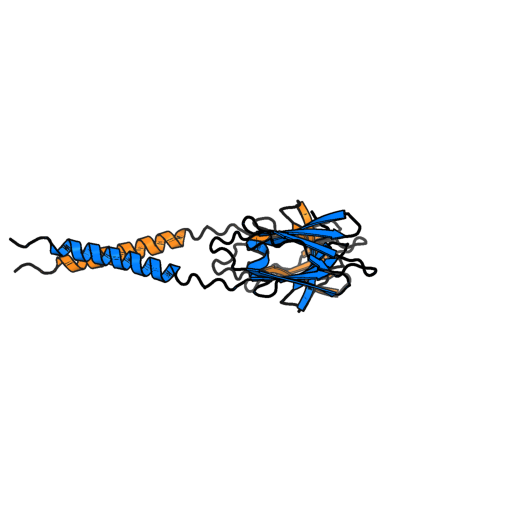 2227 O O . ASN B 1 133 ? -1.8 -1.442 -10.961 1 95.19 133 ASN B O 1
ATOM 2231 N N . TYR B 1 134 ? -2.574 -3.324 -11.977 1 96.62 134 TYR B N 1
ATOM 2232 C CA . TYR B 1 134 ? -2.914 -3.951 -10.703 1 96.62 134 TYR B CA 1
ATOM 2233 C C . TYR B 1 134 ? -1.709 -4.668 -10.109 1 96.62 134 TYR B C 1
ATOM 2235 O O . TYR B 1 134 ? -1.71 -5.891 -9.977 1 96.62 134 TYR B O 1
ATOM 2243 N N . ASP B 1 135 ? -0.757 -3.865 -9.641 1 95.62 135 ASP B N 1
ATOM 2244 C CA . ASP B 1 135 ? 0.522 -4.477 -9.289 1 95.62 135 ASP B CA 1
ATOM 2245 C C . ASP B 1 135 ? 0.815 -4.328 -7.801 1 95.62 135 ASP B C 1
ATOM 2247 O O . ASP B 1 135 ? 1.892 -4.703 -7.332 1 95.62 135 ASP B O 1
ATOM 2251 N N . VAL B 1 136 ? -0.03 -3.787 -7.012 1 96.81 136 VAL B N 1
ATOM 2252 C CA . VAL B 1 136 ? 0.066 -3.785 -5.555 1 96.81 136 VAL B CA 1
ATOM 2253 C C . VAL B 1 136 ? -0.811 -4.895 -4.977 1 96.81 136 VAL B C 1
ATOM 2255 O O . VAL B 1 136 ? -2.039 -4.781 -4.969 1 96.81 136 VAL B O 1
ATOM 2258 N N . CYS B 1 137 ? -0.093 -5.883 -4.488 1 98.12 137 CYS B N 1
ATOM 2259 C CA . CYS B 1 137 ? -0.843 -7.082 -4.129 1 98.12 137 CYS B CA 1
ATOM 2260 C C . CYS B 1 137 ? -0.589 -7.473 -2.678 1 98.12 137 CYS B C 1
ATOM 2262 O O . CYS B 1 137 ? 0.524 -7.312 -2.174 1 98.12 137 CYS B O 1
ATOM 2264 N N . TYR B 1 138 ? -1.635 -7.93 -2.051 1 97.38 138 TYR B N 1
ATOM 2265 C CA . TYR B 1 138 ? -1.539 -8.609 -0.767 1 97.38 138 TYR B CA 1
ATOM 2266 C C . TYR B 1 138 ? -1.518 -10.125 -0.956 1 97.38 138 TYR B C 1
ATOM 2268 O O . TYR B 1 138 ? -2.412 -10.688 -1.589 1 97.38 138 TYR B O 1
ATOM 2276 N N . ASN B 1 139 ? -0.455 -10.695 -0.461 1 95.94 139 ASN B N 1
ATOM 2277 C CA . ASN B 1 139 ? -0.379 -12.148 -0.564 1 95.94 139 ASN B CA 1
ATOM 2278 C C . ASN B 1 139 ? -1.246 -12.828 0.489 1 95.94 139 ASN B C 1
ATOM 2280 O O . ASN B 1 139 ? -0.843 -12.953 1.646 1 95.94 139 ASN B O 1
ATOM 2284 N N . GLY B 1 140 ? -2.418 -13.172 0.085 1 94.06 140 GLY B N 1
ATOM 2285 C CA . GLY B 1 140 ? -3.354 -13.844 0.974 1 94.06 140 GLY B CA 1
ATOM 2286 C C . GLY B 1 140 ? -4.434 -12.922 1.513 1 94.06 140 GLY B C 1
ATOM 2287 O O . GLY B 1 140 ? -4.551 -11.773 1.076 1 94.06 140 GLY B O 1
ATOM 2288 N N . TYR B 1 141 ? -5.254 -13.523 2.285 1 94.5 141 TYR B N 1
ATOM 2289 C CA . TYR B 1 141 ? -6.371 -12.859 2.945 1 94.5 141 TYR B CA 1
ATOM 2290 C C . TYR B 1 141 ? -6.309 -13.062 4.457 1 94.5 141 TYR B C 1
ATOM 2292 O O . TYR B 1 141 ? -5.449 -13.789 4.957 1 94.5 141 TYR B O 1
ATOM 2300 N N . THR B 1 142 ? -6.988 -12.25 5.18 1 81.12 142 THR B N 1
ATOM 2301 C CA . THR B 1 142 ? -7.051 -12.445 6.625 1 81.12 142 THR B CA 1
ATOM 2302 C C . THR B 1 142 ? -8.094 -13.5 6.98 1 81.12 142 THR B C 1
ATOM 2304 O O . THR B 1 142 ? -9.094 -13.656 6.273 1 81.12 142 THR B O 1
#

InterPro domains:
  IPR010264 Plant self-incompatibility S1 [PF05938] (37-139)
  IPR010264 Plant self-incompatibility S1 [PTHR31232] (36-128)

Secondary structure (DSSP, 8-state):
---TTHHHHHHHHHHHHHHHHHHHHHS-----PPEEEEEEE--GGG--EEEEEE-SS-EEEEEEE-STT-EEEEEE---TTS--EEEEEEEETTEEEEEEEEEHHHHHHHHTT-EEEEEETTEEEEEETTTTEEEEEESS--/---TTHHHHHHHHHHHHHHHHHHHHHS-----PPEEEEEEE--GGG--EEEEEE-SS-EEEEEEE-STT-EEEEEE---TTS--EEEEEEEETTEEEEEEEEEHHHHHHHHTT-EEEEEETTEEEEEETTTTEEEEEESS--